Protein AF-A0A2H0WIV4-F1 (afdb_monomer_lite)

Sequence (309 aa):
KWVAEDLRAFGVSANVIKEVQWMVKNHLELSLASFRKNPQDPKTWEHLQSLGLTEARLLRLAVFTAVDIRATNPEAWNDWKAKLLANLVQKVRSGGTQTFFQVKKSLKKRGLQEDLWTRIDPQLFDVIPAAVLTKDLQMVLQKKLGWKVYRDRQNKIWIRYFQHQDQAGLLSQLVEKITGLGCSIQHALIHTVPNFGVYDWFQIQSNRDISRLQLWLGAKEVGPATRTKNKAEFMSIKMISQSPEEWILSFRGVDQKGLLLAATQKLKLAGADILSARVHTWGRQVEDLFHIAPMKITPEELLTRIRGA

pLDDT: mean 89.1, std 8.59, range [40.97, 96.81]

Structure (mmCIF, N/CA/C/O backbone):
data_AF-A0A2H0WIV4-F1
#
_entry.id   AF-A0A2H0WIV4-F1
#
loop_
_atom_site.group_PDB
_atom_site.id
_atom_site.type_symbol
_atom_site.label_atom_id
_atom_site.label_alt_id
_atom_site.label_comp_id
_atom_site.label_asym_id
_atom_site.label_entity_id
_atom_site.label_seq_id
_atom_site.pdbx_PDB_ins_code
_atom_site.Cartn_x
_atom_site.Cartn_y
_atom_site.Cartn_z
_atom_site.occupancy
_atom_site.B_iso_or_equiv
_atom_site.auth_seq_id
_atom_site.auth_comp_id
_atom_site.auth_asym_id
_atom_site.auth_atom_id
_atom_site.pdbx_PDB_model_num
ATOM 1 N N . LYS A 1 1 ? 27.633 8.789 -27.434 1.00 61.66 1 LYS A N 1
ATOM 2 C CA . LYS A 1 1 ? 27.993 9.240 -28.799 1.00 61.66 1 LYS A CA 1
ATOM 3 C C . LYS A 1 1 ? 28.372 8.024 -29.641 1.00 61.66 1 LYS A C 1
ATOM 5 O O . LYS A 1 1 ? 27.587 7.709 -30.521 1.00 61.66 1 LYS A O 1
ATOM 10 N N . TRP A 1 2 ? 29.351 7.239 -29.186 1.00 80.31 2 TRP A N 1
ATOM 11 C CA . TRP A 1 2 ? 29.777 5.931 -29.719 1.00 80.31 2 TRP A CA 1
ATOM 12 C C . TRP A 1 2 ? 28.648 5.001 -30.217 1.00 80.31 2 TRP A C 1
ATOM 14 O O . TRP A 1 2 ? 28.538 4.779 -31.413 1.00 80.31 2 TRP A O 1
ATOM 24 N N . VAL A 1 3 ? 27.691 4.611 -29.359 1.00 86.31 3 VAL A N 1
ATOM 25 C CA . VAL A 1 3 ? 26.568 3.713 -29.741 1.00 86.31 3 VAL A CA 1
ATOM 26 C C . VAL A 1 3 ? 25.804 4.166 -30.996 1.00 86.31 3 VAL A C 1
ATOM 28 O O . VAL A 1 3 ? 25.360 3.348 -31.792 1.00 86.31 3 VAL A O 1
ATOM 31 N N . ALA A 1 4 ? 25.612 5.473 -31.185 1.00 89.31 4 ALA A N 1
ATOM 32 C CA . ALA A 1 4 ? 24.857 5.971 -32.333 1.00 89.31 4 ALA A CA 1
ATOM 33 C C . ALA A 1 4 ? 25.685 6.075 -33.608 1.00 89.31 4 ALA A C 1
ATOM 35 O O . ALA A 1 4 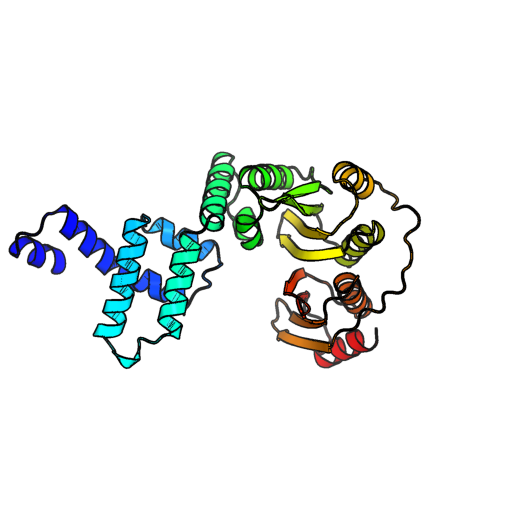? 25.105 6.124 -34.689 1.00 89.31 4 ALA A O 1
ATOM 36 N N . GLU A 1 5 ? 26.998 6.222 -33.483 1.00 91.19 5 GLU A N 1
ATOM 37 C CA . GLU A 1 5 ? 27.931 6.230 -34.609 1.00 91.19 5 GLU A CA 1
ATOM 38 C C . GLU A 1 5 ? 28.101 4.803 -35.135 1.00 91.19 5 GLU A C 1
ATOM 40 O O . GLU A 1 5 ? 27.865 4.575 -36.319 1.00 91.19 5 GLU A O 1
ATOM 45 N N . ASP A 1 6 ? 28.327 3.839 -34.239 1.00 93.19 6 ASP A N 1
ATOM 46 C CA . ASP A 1 6 ? 28.488 2.422 -34.588 1.00 93.19 6 ASP A CA 1
ATOM 47 C C . ASP A 1 6 ? 27.237 1.859 -35.273 1.00 93.19 6 ASP A C 1
ATOM 49 O O . ASP A 1 6 ? 27.301 1.301 -36.367 1.00 93.19 6 ASP A O 1
ATOM 53 N N . LEU A 1 7 ? 26.055 2.074 -34.684 1.00 94.56 7 LEU A N 1
ATOM 54 C CA . LEU A 1 7 ? 24.809 1.580 -35.276 1.00 94.56 7 LEU A CA 1
ATOM 55 C C . LEU A 1 7 ? 24.485 2.255 -36.618 1.00 94.56 7 LEU A C 1
ATOM 57 O O . LEU A 1 7 ? 23.884 1.622 -37.486 1.00 94.56 7 LEU A O 1
ATOM 61 N N . ARG A 1 8 ? 24.891 3.520 -36.816 1.00 94.62 8 ARG A N 1
ATOM 62 C CA . ARG A 1 8 ? 24.769 4.187 -38.123 1.00 94.62 8 ARG A CA 1
ATOM 63 C C . ARG A 1 8 ? 25.669 3.517 -39.158 1.00 94.62 8 ARG A C 1
ATOM 65 O O . ARG A 1 8 ? 25.206 3.274 -40.267 1.00 94.62 8 ARG A O 1
ATOM 72 N N . ALA A 1 9 ? 26.908 3.187 -38.791 1.00 94.06 9 ALA A N 1
ATOM 73 C CA . ALA A 1 9 ? 27.837 2.478 -39.668 1.00 94.06 9 ALA A CA 1
ATOM 74 C C . ALA A 1 9 ? 27.324 1.076 -40.051 1.00 94.06 9 ALA A C 1
ATOM 76 O O . ALA A 1 9 ? 27.511 0.645 -41.183 1.00 94.06 9 ALA A O 1
ATOM 77 N N . PHE A 1 10 ? 26.594 0.402 -39.155 1.00 95.25 10 PHE A N 1
ATOM 78 C CA . PHE A 1 10 ? 25.940 -0.885 -39.432 1.00 95.25 10 PHE A CA 1
ATOM 79 C C . PHE A 1 10 ? 24.635 -0.782 -40.245 1.00 95.25 10 PHE A C 1
ATOM 81 O O . PHE A 1 10 ? 23.947 -1.785 -40.423 1.00 95.25 10 PHE A O 1
ATOM 88 N N . GLY A 1 11 ? 24.257 0.408 -40.725 1.00 95.38 11 GLY A N 1
ATOM 89 C CA . GLY A 1 11 ? 23.050 0.600 -41.539 1.00 95.38 11 GLY A CA 1
ATOM 90 C C . GLY A 1 11 ? 21.737 0.504 -40.754 1.00 95.38 11 GLY A C 1
ATOM 91 O O . GLY A 1 11 ? 20.672 0.306 -41.339 1.00 95.38 11 GLY A O 1
ATOM 92 N N . VAL A 1 12 ? 21.777 0.642 -39.425 1.00 96.44 12 VAL A N 1
ATOM 93 C CA . VAL A 1 12 ? 20.583 0.556 -38.575 1.00 96.44 12 VAL A CA 1
ATOM 94 C C . VAL A 1 12 ? 19.728 1.817 -38.718 1.00 96.44 12 VAL A C 1
ATOM 96 O O . VAL A 1 12 ? 20.226 2.943 -38.739 1.00 96.44 12 VAL A O 1
ATOM 99 N N . SER A 1 13 ? 18.404 1.643 -38.771 1.00 96.81 13 SER A N 1
ATOM 100 C CA . SER A 1 13 ? 17.473 2.770 -38.906 1.00 96.81 13 SER A CA 1
ATOM 101 C C . SER A 1 13 ? 17.569 3.764 -37.739 1.00 96.81 13 SER A C 1
ATOM 103 O O . SER A 1 13 ? 17.700 3.383 -36.573 1.00 96.81 13 SER A O 1
ATOM 105 N N . ALA A 1 14 ? 17.399 5.057 -38.031 1.00 94.31 14 ALA A N 1
ATOM 106 C CA . ALA A 1 14 ? 17.486 6.125 -37.032 1.00 94.31 14 ALA A CA 1
ATOM 107 C C . ALA A 1 14 ? 16.533 5.935 -35.832 1.00 94.31 14 ALA A C 1
ATOM 109 O O . ALA A 1 14 ? 16.861 6.330 -34.712 1.00 94.31 14 ALA A O 1
ATOM 110 N N . ASN A 1 15 ? 15.367 5.315 -36.043 1.00 93.31 15 ASN A N 1
ATOM 111 C CA . ASN A 1 15 ? 14.407 5.028 -34.974 1.00 93.31 15 ASN A CA 1
ATOM 112 C C . ASN A 1 15 ? 14.938 3.980 -33.990 1.00 93.31 15 ASN A C 1
ATOM 114 O O . ASN A 1 15 ? 14.832 4.174 -32.780 1.00 93.31 15 ASN A O 1
ATOM 118 N N . VAL A 1 16 ? 15.554 2.906 -34.496 1.00 93.69 16 VAL A N 1
ATOM 119 C CA . VAL A 1 16 ? 16.175 1.873 -33.653 1.00 93.69 16 VAL A CA 1
ATOM 120 C C . VAL A 1 16 ? 17.364 2.455 -32.895 1.00 93.69 16 VAL A C 1
ATOM 122 O O . VAL A 1 16 ? 17.493 2.216 -31.699 1.00 93.69 16 VAL A O 1
ATOM 125 N N . ILE A 1 17 ? 18.177 3.294 -33.541 1.00 95.19 17 ILE A N 1
ATOM 126 C CA . ILE A 1 17 ? 19.312 3.958 -32.884 1.00 95.19 17 ILE A CA 1
ATOM 127 C C . ILE A 1 17 ? 18.846 4.813 -31.705 1.00 95.19 17 ILE A C 1
ATOM 129 O O . ILE A 1 17 ? 19.375 4.675 -30.603 1.00 95.19 17 ILE A O 1
ATOM 133 N N . LYS A 1 18 ? 17.820 5.651 -31.902 1.00 93.00 18 LYS A N 1
ATOM 134 C CA . LYS A 1 18 ? 17.240 6.468 -30.823 1.00 93.00 18 LYS A CA 1
ATOM 135 C C . LYS A 1 18 ? 16.730 5.610 -29.667 1.00 93.00 18 LYS A C 1
ATOM 137 O O . LYS A 1 18 ? 16.909 5.975 -28.507 1.00 93.00 18 LYS A O 1
ATOM 142 N N . GLU A 1 19 ? 16.104 4.479 -29.976 1.00 92.50 19 GLU A N 1
ATOM 143 C CA . GLU A 1 19 ? 15.585 3.563 -28.966 1.00 92.50 19 GLU A CA 1
ATOM 144 C C . GLU A 1 19 ? 16.710 2.885 -28.173 1.00 92.50 19 GLU A C 1
ATOM 146 O O . GLU A 1 19 ? 16.666 2.878 -26.945 1.00 92.50 19 GLU A O 1
ATOM 151 N N . VAL A 1 20 ? 17.752 2.385 -28.843 1.00 93.62 20 VAL A N 1
ATOM 152 C CA . VAL A 1 20 ? 18.919 1.782 -28.180 1.00 93.62 20 VAL A CA 1
ATOM 153 C C . VAL A 1 20 ? 19.651 2.812 -27.326 1.00 93.62 20 VAL A C 1
ATOM 155 O O . VAL A 1 20 ? 19.962 2.530 -26.172 1.00 93.62 20 VAL A O 1
ATOM 158 N N . GLN A 1 21 ? 19.860 4.031 -27.829 1.00 93.62 21 GLN A N 1
ATOM 159 C CA . GLN A 1 21 ? 20.445 5.115 -27.036 1.00 93.62 21 GLN A CA 1
ATOM 1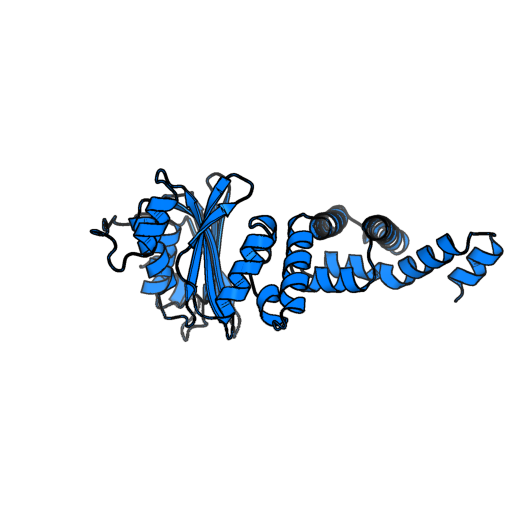60 C C . GLN A 1 21 ? 19.632 5.405 -25.773 1.00 93.62 21 GLN A C 1
ATOM 162 O O . GLN A 1 21 ? 20.208 5.615 -24.706 1.00 93.62 21 GLN A O 1
ATOM 167 N N . TRP A 1 22 ? 18.302 5.419 -25.885 1.00 93.62 22 TRP A N 1
ATOM 168 C CA . TRP A 1 22 ? 17.428 5.607 -24.735 1.00 93.62 22 TRP A CA 1
ATOM 169 C C . TRP A 1 22 ? 17.538 4.431 -23.752 1.00 93.62 22 TRP A C 1
ATOM 171 O O . TRP A 1 22 ? 17.668 4.672 -22.556 1.00 93.62 22 TRP A O 1
ATOM 181 N N . MET A 1 23 ? 17.568 3.177 -24.215 1.00 94.06 23 MET A N 1
ATOM 182 C CA . MET A 1 23 ? 17.733 2.016 -23.327 1.00 94.06 23 MET A CA 1
ATOM 183 C C . MET A 1 23 ? 19.082 2.041 -22.605 1.00 94.06 23 MET A C 1
ATOM 185 O O . MET A 1 23 ? 19.114 1.942 -21.383 1.00 94.06 23 MET A O 1
ATOM 189 N N . VAL A 1 24 ? 20.181 2.280 -23.327 1.00 92.50 24 VAL A N 1
ATOM 190 C CA . VAL A 1 24 ? 21.526 2.401 -22.740 1.00 92.50 24 VAL A CA 1
ATOM 191 C C . VAL A 1 24 ? 21.593 3.563 -21.751 1.00 92.50 24 VAL A C 1
ATOM 193 O O . VAL A 1 24 ? 22.240 3.450 -20.720 1.00 92.50 24 VAL A O 1
ATOM 196 N N . LYS A 1 25 ? 20.888 4.672 -21.989 1.00 92.94 25 LYS A N 1
ATOM 197 C CA . LYS A 1 25 ? 20.834 5.772 -21.017 1.00 92.94 25 LYS A CA 1
ATOM 198 C C . LYS A 1 25 ? 20.117 5.385 -19.713 1.00 92.94 25 LYS A C 1
ATOM 200 O O . LYS A 1 25 ? 20.484 5.900 -18.666 1.00 92.94 25 LYS A O 1
ATOM 205 N N . ASN A 1 26 ? 19.110 4.511 -19.774 1.00 94.44 26 ASN A N 1
ATOM 206 C CA . ASN A 1 26 ? 18.192 4.240 -18.659 1.00 94.44 26 ASN A CA 1
ATOM 207 C C . ASN A 1 26 ? 18.293 2.809 -18.083 1.00 94.44 26 ASN A C 1
ATOM 209 O O . ASN A 1 26 ? 17.478 2.433 -17.246 1.00 94.44 26 ASN A O 1
ATOM 213 N N . HIS A 1 27 ? 19.244 1.978 -18.519 1.00 90.88 27 HIS A N 1
ATOM 214 C CA . HIS A 1 27 ? 19.300 0.545 -18.173 1.00 90.88 27 HIS A CA 1
ATOM 215 C C . HIS A 1 27 ? 19.432 0.244 -16.669 1.00 90.88 27 HIS A C 1
ATOM 217 O O . HIS A 1 27 ? 18.979 -0.810 -16.218 1.00 90.88 27 HIS A O 1
ATOM 223 N N . LEU A 1 28 ? 19.985 1.179 -15.887 1.00 94.38 28 LEU A N 1
ATOM 224 C CA . LEU A 1 28 ? 20.091 1.069 -14.427 1.00 94.38 28 LEU A CA 1
ATOM 225 C C . LEU A 1 28 ? 18.799 1.445 -13.692 1.00 94.38 28 LEU A C 1
ATOM 227 O O . LEU A 1 28 ? 18.626 1.101 -12.526 1.00 94.38 28 LEU A O 1
ATOM 231 N N . GLU A 1 29 ? 17.868 2.131 -14.351 1.00 95.75 29 GLU A N 1
ATOM 232 C CA . GLU A 1 29 ? 16.673 2.663 -13.693 1.00 95.75 29 GLU A CA 1
ATOM 233 C C . GLU A 1 29 ? 15.765 1.541 -13.184 1.00 95.75 29 GLU A C 1
ATOM 235 O O . GLU A 1 29 ? 15.268 1.597 -12.059 1.00 95.75 29 GLU A O 1
ATOM 240 N N . LEU A 1 30 ? 15.604 0.467 -13.966 1.00 93.88 30 LEU A N 1
ATOM 241 C CA . LEU A 1 30 ? 14.807 -0.682 -13.535 1.00 93.88 30 LEU A CA 1
ATOM 242 C C . LEU A 1 30 ? 15.507 -1.524 -12.471 1.00 93.88 30 LEU A C 1
ATOM 244 O O . LEU A 1 30 ? 14.822 -2.037 -11.588 1.00 93.88 30 LEU A O 1
ATOM 248 N N . SER A 1 31 ? 16.834 -1.666 -12.501 1.00 92.81 31 SER A N 1
ATOM 249 C CA . SER A 1 31 ? 17.551 -2.412 -11.459 1.00 92.81 31 SER A CA 1
ATOM 250 C C . SER A 1 31 ? 17.534 -1.652 -10.130 1.00 92.81 31 SER A C 1
ATOM 252 O O . SER A 1 31 ? 17.246 -2.243 -9.088 1.00 92.81 31 SER A O 1
ATOM 254 N N . LEU A 1 32 ? 17.720 -0.329 -10.156 1.00 94.56 32 LEU A N 1
ATOM 255 C CA . LEU A 1 32 ? 17.558 0.534 -8.985 1.00 94.56 32 LEU A CA 1
ATOM 256 C C . LEU A 1 32 ? 16.128 0.468 -8.441 1.00 94.56 32 LEU A C 1
ATOM 258 O O . LEU A 1 32 ? 15.939 0.210 -7.250 1.00 94.56 32 LEU A O 1
ATOM 262 N N . ALA A 1 33 ? 15.124 0.636 -9.303 1.00 94.69 33 ALA A N 1
ATOM 263 C CA . ALA A 1 33 ? 13.723 0.580 -8.902 1.00 94.69 33 ALA A CA 1
ATOM 264 C C . ALA A 1 33 ? 13.310 -0.800 -8.351 1.00 94.69 33 ALA A C 1
ATOM 266 O O . ALA A 1 33 ? 12.523 -0.867 -7.410 1.00 94.69 33 ALA A O 1
ATOM 267 N N . SER A 1 34 ? 13.854 -1.893 -8.898 1.00 92.75 34 SER A N 1
ATOM 268 C CA . SER A 1 34 ? 13.488 -3.262 -8.501 1.00 92.75 34 SER A CA 1
ATOM 269 C C . SER A 1 34 ? 14.211 -3.738 -7.244 1.00 92.75 34 SER A C 1
ATOM 271 O O . SER A 1 34 ? 13.634 -4.484 -6.457 1.00 92.75 34 SER A O 1
ATOM 273 N N . PHE A 1 35 ? 15.484 -3.370 -7.072 1.00 93.25 35 PHE A N 1
ATOM 274 C CA . PHE A 1 35 ? 16.351 -3.970 -6.047 1.00 93.25 35 PHE A CA 1
ATOM 275 C C . PHE A 1 35 ? 16.648 -3.034 -4.877 1.00 93.25 35 PHE A C 1
ATOM 277 O O . PHE A 1 35 ? 17.078 -3.496 -3.822 1.00 93.25 35 PHE A O 1
ATOM 284 N N . ARG A 1 36 ? 16.487 -1.718 -5.065 1.00 93.19 36 ARG A N 1
ATOM 285 C CA . ARG A 1 36 ? 16.873 -0.695 -4.077 1.00 93.19 36 ARG A CA 1
ATOM 286 C C . ARG A 1 36 ? 15.737 0.247 -3.688 1.00 93.19 36 ARG A C 1
ATOM 288 O O . ARG A 1 36 ? 15.915 1.043 -2.769 1.00 93.19 36 ARG A O 1
ATOM 295 N N . LYS A 1 37 ? 14.597 0.194 -4.375 1.00 92.50 37 LYS A N 1
ATOM 296 C CA . LYS A 1 37 ? 13.412 1.013 -4.088 1.00 92.50 37 LYS A CA 1
ATOM 297 C C . LYS A 1 37 ? 12.215 0.122 -3.788 1.00 92.50 37 LYS A C 1
ATOM 299 O O . LYS A 1 37 ? 12.272 -1.091 -3.960 1.00 92.50 37 LYS A O 1
ATOM 304 N N . ASN A 1 38 ? 11.132 0.741 -3.326 1.00 89.50 38 ASN A N 1
ATOM 305 C CA . ASN A 1 38 ? 9.867 0.057 -3.112 1.00 89.50 38 ASN A CA 1
ATOM 306 C C . ASN A 1 38 ? 9.044 0.066 -4.419 1.00 89.50 38 ASN A C 1
ATOM 308 O O . ASN A 1 38 ? 8.633 1.144 -4.862 1.00 89.50 38 ASN A O 1
ATOM 312 N N . PRO A 1 39 ? 8.746 -1.102 -5.021 1.00 91.00 39 PRO A N 1
ATOM 313 C CA . PRO A 1 39 ? 7.915 -1.190 -6.221 1.00 91.00 39 PRO A CA 1
ATOM 314 C C . PRO A 1 39 ? 6.465 -0.754 -6.000 1.00 91.00 39 PRO A C 1
ATOM 316 O O . PRO A 1 39 ? 5.757 -0.525 -6.973 1.00 91.00 39 PRO A O 1
ATOM 319 N N . GLN A 1 40 ? 6.006 -0.669 -4.749 1.00 88.50 40 GLN A N 1
ATOM 320 C CA . GLN A 1 40 ? 4.664 -0.207 -4.393 1.00 88.50 40 GLN A CA 1
ATOM 321 C C . GLN A 1 40 ? 4.597 1.305 -4.130 1.00 88.50 40 GLN A C 1
ATOM 323 O O . GLN A 1 40 ? 3.503 1.827 -3.947 1.00 88.50 40 GLN A O 1
ATOM 328 N N . ASP A 1 41 ? 5.735 2.004 -4.092 1.00 89.38 41 ASP A N 1
ATOM 329 C CA . ASP A 1 41 ? 5.781 3.442 -3.818 1.00 89.38 41 ASP A CA 1
ATOM 330 C C . ASP A 1 41 ? 5.399 4.247 -5.076 1.00 89.38 41 ASP A C 1
ATOM 332 O O . ASP A 1 41 ? 6.058 4.103 -6.116 1.00 89.38 41 ASP A O 1
ATOM 336 N N . PRO A 1 42 ? 4.382 5.127 -5.003 1.00 91.12 42 PRO A N 1
ATOM 337 C CA . PRO A 1 42 ? 4.011 5.997 -6.106 1.00 91.12 42 PRO A CA 1
ATOM 338 C C . PRO A 1 42 ? 5.161 6.851 -6.646 1.00 91.12 42 PRO A C 1
ATOM 340 O O . PRO A 1 42 ? 5.212 7.080 -7.854 1.00 91.12 42 PRO A O 1
ATOM 343 N N . LYS A 1 43 ? 6.128 7.252 -5.809 1.00 90.38 43 LYS A N 1
ATOM 344 C CA . LYS A 1 43 ? 7.318 7.998 -6.254 1.00 90.38 43 LYS A CA 1
ATOM 345 C C . LYS A 1 43 ? 8.165 7.190 -7.234 1.00 90.38 43 LYS A C 1
ATOM 347 O O . LYS A 1 43 ? 8.672 7.742 -8.210 1.00 90.38 43 LYS A O 1
ATOM 352 N N . THR A 1 44 ? 8.281 5.877 -7.023 1.00 93.19 44 THR A N 1
ATOM 353 C CA . THR A 1 44 ? 8.960 4.972 -7.962 1.00 93.19 44 THR A CA 1
ATOM 354 C C . THR A 1 44 ? 8.246 4.978 -9.314 1.00 93.19 44 THR A C 1
ATOM 356 O O . THR A 1 44 ? 8.891 5.057 -10.357 1.00 93.19 44 THR A O 1
ATOM 359 N N . TRP A 1 45 ? 6.910 4.938 -9.323 1.00 92.81 45 TRP A N 1
ATOM 360 C CA . TRP A 1 45 ? 6.136 4.944 -10.569 1.00 92.81 45 TRP A CA 1
ATOM 361 C C . TRP A 1 45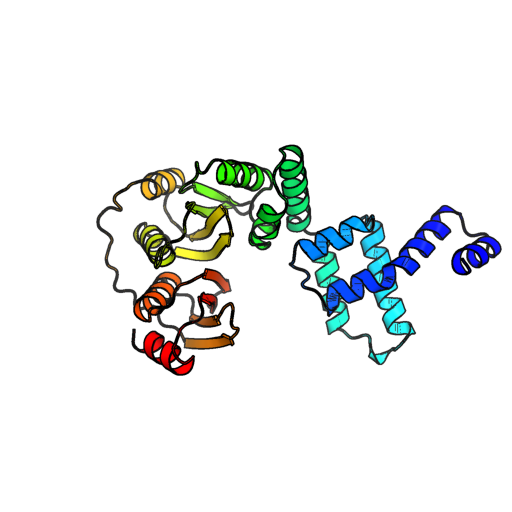 ? 6.266 6.272 -11.307 1.00 92.81 45 TRP A C 1
ATOM 363 O O . TRP A 1 45 ? 6.441 6.282 -12.523 1.00 92.81 45 TRP A O 1
ATOM 373 N N . GLU A 1 46 ? 6.189 7.387 -10.582 1.00 92.31 46 GLU A N 1
ATOM 374 C CA . GLU A 1 46 ? 6.349 8.732 -11.136 1.00 92.31 46 GLU A CA 1
ATOM 375 C C . GLU A 1 46 ? 7.720 8.924 -11.771 1.00 92.31 46 GLU A C 1
ATOM 377 O O . GLU A 1 46 ? 7.801 9.411 -12.900 1.00 92.31 46 GLU A O 1
ATOM 382 N N . HIS A 1 47 ? 8.775 8.495 -11.072 1.00 93.31 47 HIS A N 1
ATOM 383 C CA . HIS A 1 47 ? 10.138 8.516 -11.586 1.00 93.31 47 HIS A CA 1
ATOM 384 C C . HIS A 1 47 ? 10.233 7.751 -12.905 1.00 93.31 47 HIS A C 1
ATOM 386 O O . HIS A 1 47 ? 10.622 8.323 -13.920 1.00 93.31 47 HIS A O 1
ATOM 392 N N . LEU A 1 48 ? 9.763 6.502 -12.937 1.00 93.56 48 LEU A N 1
ATOM 393 C CA . LEU A 1 48 ? 9.769 5.689 -14.153 1.00 93.56 48 LEU A CA 1
ATOM 394 C C . LEU A 1 48 ? 8.937 6.329 -15.281 1.00 93.56 48 LEU A C 1
ATOM 396 O O . LEU A 1 48 ? 9.394 6.409 -16.421 1.00 93.56 48 LEU A O 1
ATOM 400 N N . GLN A 1 49 ? 7.749 6.864 -14.992 1.00 91.94 49 GLN A N 1
ATOM 401 C CA . GLN A 1 49 ? 6.941 7.554 -16.004 1.00 91.94 49 GLN A CA 1
ATOM 402 C C . GLN A 1 49 ? 7.658 8.792 -16.572 1.00 91.94 49 GLN A C 1
ATOM 404 O O . GLN A 1 49 ? 7.547 9.060 -17.772 1.00 91.94 49 GLN A O 1
ATOM 409 N N . SER A 1 50 ? 8.423 9.516 -15.749 1.00 92.88 50 SER A N 1
ATOM 410 C CA . SER A 1 50 ? 9.175 10.706 -16.173 1.00 92.88 50 SER A CA 1
ATOM 411 C C . SER A 1 50 ? 10.255 10.409 -17.223 1.00 92.88 50 SER A C 1
ATOM 413 O O . SER A 1 50 ? 10.596 11.284 -18.016 1.00 92.88 50 SER A O 1
ATOM 415 N N . LEU A 1 51 ? 10.717 9.155 -17.318 1.00 93.38 51 LEU A N 1
ATOM 416 C CA . LEU A 1 51 ? 11.687 8.705 -18.324 1.00 93.38 51 LEU A CA 1
ATOM 417 C C . LEU A 1 51 ? 11.090 8.585 -19.741 1.00 93.38 51 LEU A C 1
ATOM 419 O O . LEU A 1 51 ? 11.803 8.249 -20.691 1.00 93.38 51 LEU A O 1
ATOM 423 N N . GLY A 1 52 ? 9.783 8.827 -19.904 1.00 88.75 52 GLY A N 1
ATOM 424 C CA . GLY A 1 52 ? 9.074 8.625 -21.171 1.00 88.75 52 GLY A CA 1
ATOM 425 C C . GLY A 1 52 ? 8.854 7.143 -21.489 1.00 88.75 52 GLY A C 1
ATOM 426 O O . GLY A 1 52 ? 8.910 6.733 -22.655 1.00 88.75 52 GLY A O 1
ATOM 427 N N . LEU A 1 53 ? 8.650 6.336 -20.442 1.00 86.12 53 LEU A N 1
ATOM 428 C CA . LEU A 1 53 ? 8.383 4.904 -20.522 1.00 86.12 53 LEU A CA 1
ATOM 429 C C . LEU A 1 53 ? 6.989 4.642 -21.118 1.00 86.12 53 LEU A C 1
ATOM 431 O O . LEU A 1 53 ? 5.963 4.922 -20.502 1.00 86.12 53 LEU A O 1
ATOM 435 N N . THR A 1 54 ? 6.956 4.063 -22.318 1.00 90.00 54 THR A N 1
ATOM 436 C CA . THR A 1 54 ? 5.775 3.368 -22.852 1.00 90.00 54 THR A CA 1
ATOM 437 C C . THR A 1 54 ? 5.778 1.912 -22.390 1.00 90.00 54 THR A C 1
ATOM 439 O O . THR A 1 54 ? 6.807 1.403 -21.949 1.00 90.00 54 THR A O 1
ATOM 442 N N . GLU A 1 55 ? 4.659 1.199 -22.533 1.00 90.56 55 GLU A N 1
ATOM 443 C CA . GLU A 1 55 ? 4.604 -0.230 -22.192 1.00 90.56 55 GLU A CA 1
ATOM 444 C C . GLU A 1 55 ? 5.637 -1.052 -22.981 1.00 90.56 55 GLU A C 1
ATOM 446 O O . GLU A 1 55 ? 6.373 -1.854 -22.407 1.00 90.56 55 GLU A O 1
ATOM 451 N N . ALA A 1 56 ? 5.771 -0.786 -24.282 1.00 92.06 56 ALA A N 1
ATOM 452 C CA . ALA A 1 56 ? 6.765 -1.451 -25.118 1.00 92.06 56 ALA A CA 1
ATOM 453 C C . ALA A 1 56 ? 8.207 -1.135 -24.673 1.00 92.06 56 ALA A C 1
ATOM 455 O O . ALA A 1 56 ? 9.059 -2.024 -24.662 1.00 92.06 56 ALA A O 1
ATOM 456 N N . ARG A 1 57 ? 8.478 0.115 -24.266 1.00 94.25 57 ARG A N 1
ATOM 457 C CA . ARG A 1 57 ? 9.778 0.515 -23.706 1.00 94.25 57 ARG A CA 1
ATOM 458 C C . ARG A 1 57 ? 10.069 -0.152 -22.373 1.00 94.25 57 ARG A C 1
ATOM 460 O O . ARG A 1 57 ? 11.200 -0.566 -22.165 1.00 94.25 57 ARG A O 1
ATOM 467 N N . LEU A 1 58 ? 9.073 -0.286 -21.500 1.00 95.00 58 LEU A N 1
ATOM 468 C CA . LEU A 1 58 ? 9.225 -0.950 -20.207 1.00 95.00 58 LEU A CA 1
ATOM 469 C C . LEU A 1 58 ? 9.670 -2.403 -20.380 1.00 95.00 58 LEU A C 1
ATOM 471 O O . LEU A 1 58 ? 10.619 -2.829 -19.730 1.00 95.00 58 LEU A O 1
ATOM 475 N N . LEU A 1 59 ? 9.016 -3.144 -21.278 1.00 95.62 59 LEU A N 1
ATOM 476 C CA . LEU A 1 59 ? 9.355 -4.544 -21.536 1.00 95.62 59 LEU A CA 1
ATOM 477 C C . LEU A 1 59 ? 10.751 -4.686 -22.151 1.00 95.62 59 LEU A C 1
ATOM 479 O O . LEU A 1 59 ? 11.539 -5.506 -21.685 1.00 95.62 59 LEU A O 1
ATOM 483 N N . ARG A 1 60 ? 11.085 -3.856 -23.149 1.00 95.81 60 ARG A N 1
ATOM 484 C CA . ARG A 1 60 ? 12.429 -3.854 -23.747 1.00 95.81 60 ARG A CA 1
ATOM 485 C C . ARG A 1 60 ? 13.507 -3.509 -22.729 1.00 95.81 60 ARG A C 1
ATOM 487 O O . ARG A 1 60 ? 14.508 -4.214 -22.655 1.00 95.81 60 ARG A O 1
ATOM 494 N N . LEU A 1 61 ? 13.286 -2.466 -21.930 1.00 96.00 61 LEU A N 1
ATOM 495 C CA . LEU A 1 61 ? 14.227 -2.049 -20.899 1.00 96.00 61 LEU A CA 1
ATOM 496 C C . LEU A 1 61 ? 14.410 -3.151 -19.854 1.00 96.00 61 LEU A C 1
ATOM 498 O O . LEU A 1 61 ? 15.538 -3.414 -19.473 1.00 96.00 61 LEU A O 1
ATOM 502 N N . ALA A 1 62 ? 13.344 -3.847 -19.446 1.00 95.81 62 ALA A N 1
ATOM 503 C CA . ALA A 1 62 ? 13.440 -4.947 -18.487 1.00 95.81 62 ALA A CA 1
ATOM 504 C C . ALA A 1 62 ? 14.280 -6.117 -19.022 1.00 95.81 62 ALA A C 1
ATOM 506 O O . ALA A 1 62 ? 15.154 -6.619 -18.316 1.00 95.81 62 ALA A O 1
ATOM 507 N N . VAL A 1 63 ? 14.061 -6.521 -20.278 1.00 96.12 63 VAL A N 1
ATOM 508 C CA . VAL A 1 63 ? 14.882 -7.557 -20.927 1.00 96.12 63 VAL A CA 1
ATOM 509 C C . VAL A 1 63 ? 16.334 -7.096 -21.030 1.00 96.12 63 VAL A C 1
ATOM 511 O O . VAL A 1 63 ? 17.237 -7.846 -20.667 1.00 96.12 63 VAL A O 1
ATOM 514 N N . PHE A 1 64 ? 16.562 -5.854 -21.462 1.00 95.94 64 PHE A N 1
ATOM 515 C CA . PHE A 1 64 ? 17.904 -5.289 -21.573 1.00 95.94 64 PHE A CA 1
ATOM 516 C C . PHE A 1 64 ? 18.618 -5.245 -20.216 1.00 95.94 64 PHE A C 1
ATOM 518 O O . PHE A 1 64 ? 19.754 -5.690 -20.126 1.00 95.94 64 PHE A O 1
ATOM 525 N N . THR A 1 65 ? 17.944 -4.812 -19.148 1.00 94.62 65 THR A N 1
ATOM 526 C CA . THR A 1 65 ? 18.477 -4.820 -17.777 1.00 94.62 65 THR A CA 1
ATOM 527 C C . THR A 1 65 ? 18.868 -6.232 -17.328 1.00 94.62 65 THR A C 1
ATOM 529 O O . THR A 1 65 ? 19.923 -6.407 -16.727 1.00 94.62 65 THR A O 1
ATOM 532 N N . ALA A 1 66 ? 18.058 -7.254 -17.619 1.00 94.56 66 ALA A N 1
ATOM 533 C CA . ALA A 1 66 ? 18.393 -8.634 -17.263 1.00 94.56 66 ALA A CA 1
ATOM 534 C C . ALA A 1 66 ? 19.627 -9.148 -18.027 1.00 94.56 66 ALA A C 1
ATOM 536 O O . ALA A 1 66 ? 20.506 -9.777 -17.435 1.00 94.56 66 ALA A O 1
ATOM 537 N N . VAL A 1 67 ? 19.703 -8.858 -19.331 1.00 95.38 67 VAL A N 1
ATOM 538 C CA . VAL A 1 67 ? 20.850 -9.220 -20.178 1.00 95.38 67 VAL A CA 1
ATOM 539 C C . VAL A 1 67 ? 22.118 -8.506 -19.714 1.00 95.38 67 VAL A C 1
ATOM 541 O O . VAL A 1 67 ? 23.146 -9.156 -19.575 1.00 95.38 67 VAL A O 1
ATOM 544 N N . ASP A 1 68 ? 22.038 -7.210 -19.420 1.00 94.88 68 ASP A N 1
ATOM 545 C CA . ASP A 1 68 ? 23.153 -6.387 -18.944 1.00 94.88 68 ASP A CA 1
ATOM 546 C C . ASP A 1 68 ? 23.740 -6.912 -17.623 1.00 94.88 68 ASP A C 1
ATOM 548 O O . ASP A 1 68 ? 24.946 -7.146 -17.515 1.00 94.88 68 ASP A O 1
ATOM 552 N N . ILE A 1 69 ? 22.886 -7.219 -16.641 1.00 92.94 69 ILE A N 1
ATOM 553 C CA . ILE A 1 69 ? 23.336 -7.789 -15.362 1.00 92.94 69 ILE A CA 1
ATOM 554 C C . ILE A 1 69 ? 24.008 -9.148 -15.584 1.00 92.94 69 ILE A C 1
ATOM 556 O O . ILE A 1 69 ? 25.074 -9.407 -15.030 1.00 92.94 69 ILE A O 1
ATOM 560 N N . ARG A 1 70 ? 23.406 -10.018 -16.404 1.00 93.56 70 ARG A N 1
ATOM 561 C CA . ARG A 1 70 ? 23.956 -11.353 -16.677 1.00 93.56 70 ARG A CA 1
ATOM 562 C C . ARG A 1 70 ? 25.274 -11.292 -17.454 1.00 93.56 70 ARG A C 1
ATOM 564 O O . ARG A 1 70 ? 26.139 -12.132 -17.225 1.00 93.56 70 ARG A O 1
ATOM 571 N N . ALA A 1 71 ? 25.420 -10.334 -18.367 1.00 93.31 71 ALA A N 1
ATOM 572 C CA . ALA A 1 71 ? 26.625 -10.159 -19.172 1.00 93.31 71 ALA A CA 1
ATOM 573 C C . ALA A 1 71 ? 27.792 -9.580 -18.359 1.00 93.31 71 ALA A C 1
ATOM 575 O O . ALA A 1 71 ? 28.937 -9.957 -18.588 1.00 93.31 71 ALA A O 1
ATOM 576 N N . THR A 1 72 ? 27.510 -8.687 -17.406 1.00 92.31 72 THR A N 1
ATOM 577 C CA . THR A 1 72 ? 28.541 -8.053 -16.566 1.00 92.31 72 THR A CA 1
ATOM 578 C C . THR A 1 72 ? 29.014 -8.952 -15.428 1.00 92.31 72 THR A C 1
ATOM 580 O O . THR A 1 72 ? 30.198 -8.950 -15.098 1.00 92.31 72 THR A O 1
ATOM 583 N N . ASN A 1 73 ? 28.115 -9.737 -14.830 1.00 89.12 73 ASN A N 1
ATOM 584 C CA . ASN A 1 73 ? 28.462 -10.759 -13.850 1.00 89.12 73 ASN A CA 1
ATOM 585 C C . ASN A 1 73 ? 27.401 -11.880 -13.863 1.00 89.12 73 ASN A C 1
ATOM 587 O O . ASN A 1 73 ? 26.304 -11.684 -13.327 1.00 89.12 73 ASN A O 1
ATOM 591 N N . PRO A 1 74 ? 27.714 -13.069 -14.410 1.00 83.19 74 PRO A N 1
ATOM 592 C CA . PRO A 1 74 ? 26.775 -14.189 -14.471 1.00 83.19 74 PRO A CA 1
ATOM 593 C C . PRO A 1 74 ? 26.205 -14.609 -13.110 1.00 83.19 74 PRO A C 1
ATOM 595 O O . PRO A 1 74 ? 25.043 -15.000 -13.041 1.00 83.19 74 PRO A O 1
ATOM 598 N N . GLU A 1 75 ? 26.977 -14.479 -12.027 1.00 89.12 75 GLU A N 1
ATOM 599 C CA . GLU A 1 75 ? 26.541 -14.815 -10.664 1.00 89.12 75 GLU A CA 1
ATOM 600 C C . GLU A 1 75 ? 25.646 -13.731 -10.046 1.00 89.12 75 GLU A C 1
ATOM 602 O O . GLU A 1 75 ? 24.895 -13.979 -9.099 1.00 89.12 75 GLU A O 1
ATOM 607 N N . ALA A 1 76 ? 25.685 -12.506 -10.581 1.00 88.75 76 ALA A N 1
ATOM 608 C CA . ALA A 1 76 ? 24.855 -11.418 -10.087 1.00 88.75 76 ALA A CA 1
ATOM 609 C C . ALA A 1 76 ? 23.379 -11.588 -10.465 1.00 88.75 76 ALA A C 1
ATOM 611 O O . ALA A 1 76 ? 22.534 -10.975 -9.808 1.00 88.75 76 ALA A O 1
ATOM 612 N N . TRP A 1 77 ? 23.043 -12.381 -11.486 1.00 93.88 77 TRP A N 1
ATOM 613 C CA . TRP A 1 77 ? 21.663 -12.641 -11.898 1.00 93.88 77 TRP A CA 1
ATOM 614 C C . TRP A 1 77 ? 21.141 -13.960 -11.311 1.00 93.88 77 TRP A C 1
ATOM 616 O O . TRP A 1 77 ? 21.728 -15.013 -11.524 1.00 93.88 77 TRP A O 1
ATOM 626 N N . ASN A 1 78 ? 20.014 -13.917 -10.592 1.00 92.88 78 ASN A N 1
ATOM 627 C CA . ASN A 1 78 ? 19.390 -15.094 -9.974 1.00 92.88 78 ASN A CA 1
ATOM 628 C C . ASN A 1 78 ? 17.854 -15.007 -9.988 1.00 92.88 78 ASN A C 1
ATOM 630 O O . ASN A 1 78 ? 17.286 -13.944 -10.264 1.00 92.88 78 ASN A O 1
ATOM 634 N N . ASP A 1 79 ? 17.182 -16.111 -9.649 1.00 94.12 79 ASP A N 1
ATOM 635 C CA . ASP A 1 79 ? 15.714 -16.227 -9.670 1.00 94.12 79 ASP A CA 1
ATOM 636 C C . ASP A 1 79 ? 15.013 -15.178 -8.806 1.00 94.12 79 ASP A C 1
ATOM 638 O O . ASP A 1 79 ? 13.951 -14.659 -9.162 1.00 94.12 79 ASP A O 1
ATOM 642 N N . TRP A 1 80 ? 15.618 -14.812 -7.676 1.00 94.31 80 TRP A N 1
ATOM 643 C CA . TRP A 1 80 ? 15.067 -13.785 -6.803 1.00 94.31 80 TRP A CA 1
ATOM 644 C C . TRP A 1 80 ? 15.070 -12.407 -7.475 1.00 94.31 80 TRP A C 1
ATOM 646 O O . TRP A 1 80 ? 14.033 -11.742 -7.499 1.00 94.31 80 TRP A O 1
ATOM 656 N N . LYS A 1 81 ? 16.182 -11.987 -8.091 1.00 94.56 81 LYS A N 1
ATOM 657 C CA . LYS A 1 81 ? 16.242 -10.725 -8.850 1.00 94.56 81 LYS A CA 1
ATOM 658 C C . LYS A 1 81 ? 15.343 -10.748 -10.081 1.00 94.56 81 LYS A C 1
ATOM 660 O O . LYS A 1 81 ? 14.679 -9.747 -10.352 1.00 94.56 81 LYS A O 1
ATOM 665 N N . ALA A 1 82 ? 15.259 -11.883 -10.775 1.00 95.06 82 ALA A N 1
ATOM 666 C CA . ALA A 1 82 ? 14.314 -12.064 -11.872 1.00 95.06 82 ALA A CA 1
ATOM 667 C C . ALA A 1 82 ? 12.872 -11.816 -11.400 1.00 95.06 82 ALA A C 1
ATOM 669 O O . ALA A 1 82 ? 12.135 -11.050 -12.024 1.00 95.06 82 ALA A O 1
ATOM 670 N N . LYS A 1 83 ? 12.498 -12.372 -10.241 1.00 96.06 83 LYS A N 1
ATOM 671 C CA . LYS A 1 83 ? 11.187 -12.158 -9.618 1.00 96.06 83 LYS A CA 1
ATOM 672 C C . LYS A 1 83 ? 10.962 -10.703 -9.201 1.00 96.06 83 LYS A C 1
ATOM 674 O O . LYS A 1 83 ? 9.878 -10.178 -9.432 1.00 96.06 83 LYS A O 1
ATOM 679 N N . LEU A 1 84 ? 11.959 -10.030 -8.622 1.00 96.06 84 LEU A N 1
ATOM 680 C CA . LEU A 1 84 ? 11.846 -8.611 -8.252 1.00 96.06 84 LEU A CA 1
ATOM 681 C C . LEU A 1 84 ? 11.607 -7.714 -9.473 1.00 96.06 84 LEU A C 1
ATOM 683 O O . LEU A 1 84 ? 10.708 -6.873 -9.443 1.00 96.06 84 LEU A O 1
ATOM 687 N N . LEU A 1 85 ? 12.361 -7.924 -10.555 1.00 96.50 85 LEU A N 1
ATOM 688 C CA . LEU A 1 85 ? 12.188 -7.173 -11.798 1.00 96.50 85 LEU A CA 1
ATOM 689 C C . LEU A 1 85 ? 10.818 -7.445 -12.431 1.00 96.50 85 LEU A C 1
ATOM 691 O O . LEU A 1 85 ? 10.117 -6.508 -12.814 1.00 96.50 85 LEU A O 1
ATOM 695 N N . ALA A 1 86 ? 10.402 -8.713 -12.488 1.00 96.06 86 ALA A N 1
ATOM 696 C CA . ALA A 1 86 ? 9.083 -9.091 -12.988 1.00 96.06 86 ALA A CA 1
ATOM 697 C C . ALA A 1 86 ? 7.954 -8.445 -12.168 1.00 96.06 86 ALA A C 1
ATOM 699 O O . ALA A 1 86 ? 7.014 -7.895 -12.744 1.00 96.06 86 ALA A O 1
ATOM 700 N N . ASN A 1 87 ? 8.078 -8.432 -10.837 1.00 95.75 87 ASN A N 1
ATOM 701 C CA . ASN A 1 87 ? 7.117 -7.791 -9.940 1.00 95.75 87 ASN A CA 1
ATOM 702 C C . ASN A 1 87 ? 7.034 -6.277 -10.172 1.00 95.75 87 ASN A C 1
ATOM 704 O O . ASN A 1 87 ? 5.928 -5.736 -10.209 1.00 95.75 87 ASN A O 1
ATOM 708 N N . LEU A 1 88 ? 8.168 -5.585 -10.357 1.00 96.06 88 LEU A N 1
ATOM 709 C CA . LEU A 1 88 ? 8.167 -4.158 -10.692 1.00 96.06 88 LEU A CA 1
ATOM 710 C C . LEU A 1 88 ? 7.445 -3.915 -12.020 1.00 96.06 88 LEU A C 1
ATOM 712 O O . LEU A 1 88 ? 6.554 -3.070 -12.087 1.00 96.06 88 LEU A O 1
ATOM 716 N N . VAL A 1 89 ? 7.794 -4.668 -13.067 1.00 95.94 89 VAL A N 1
ATOM 717 C CA . VAL A 1 89 ? 7.172 -4.538 -14.394 1.00 95.94 89 VAL A CA 1
ATOM 718 C C . VAL A 1 89 ? 5.665 -4.779 -14.312 1.00 95.94 89 VAL A C 1
ATOM 720 O O . VAL A 1 89 ? 4.888 -3.996 -14.860 1.00 95.94 89 VAL A O 1
ATOM 723 N N . GLN A 1 90 ? 5.236 -5.824 -13.602 1.00 95.56 90 GLN A N 1
ATOM 724 C CA . GLN A 1 90 ? 3.821 -6.114 -13.391 1.00 95.56 90 GLN A CA 1
ATOM 725 C C . GLN A 1 90 ? 3.126 -4.985 -12.628 1.00 95.56 90 GLN A C 1
ATOM 727 O O . GLN A 1 90 ? 2.026 -4.587 -13.010 1.00 95.56 90 GLN A O 1
ATOM 732 N N . LYS A 1 91 ? 3.757 -4.448 -11.576 1.00 94.94 91 LYS A N 1
ATOM 733 C CA . LYS A 1 91 ? 3.168 -3.367 -10.787 1.00 94.94 91 LYS A CA 1
ATOM 734 C C . LYS A 1 91 ? 3.031 -2.086 -11.602 1.00 94.94 91 LYS A C 1
ATOM 736 O O . LYS A 1 91 ? 1.943 -1.534 -11.637 1.00 94.94 91 LYS A O 1
ATOM 741 N N . VAL A 1 92 ? 4.064 -1.666 -12.334 1.00 94.94 92 VAL A N 1
ATOM 742 C CA . VAL A 1 92 ? 4.012 -0.472 -13.202 1.00 94.94 92 VAL A CA 1
ATOM 743 C C . VAL A 1 92 ? 2.927 -0.600 -14.282 1.00 94.94 92 VAL A C 1
ATOM 745 O O . VAL A 1 92 ? 2.298 0.391 -14.655 1.00 94.94 92 VAL A O 1
ATOM 748 N N . ARG A 1 93 ? 2.671 -1.823 -14.762 1.00 94.56 93 ARG A N 1
ATOM 749 C CA . ARG A 1 93 ? 1.599 -2.134 -15.723 1.00 94.56 93 ARG A CA 1
ATOM 750 C C . ARG A 1 93 ? 0.230 -2.353 -15.073 1.00 94.56 93 ARG A C 1
ATOM 752 O O . ARG A 1 93 ? -0.736 -2.588 -15.798 1.00 94.56 93 ARG A O 1
ATOM 759 N N . SER A 1 94 ? 0.109 -2.297 -13.748 1.00 94.12 94 SER A N 1
ATOM 760 C CA . SER A 1 94 ? -1.136 -2.641 -13.065 1.00 94.12 94 SER A CA 1
ATOM 761 C C . SER A 1 94 ? -2.200 -1.552 -13.194 1.00 94.12 94 SER A C 1
ATOM 763 O O . SER A 1 94 ? -1.901 -0.352 -13.213 1.00 94.12 94 SER A O 1
ATOM 765 N N . GLY A 1 95 ? -3.463 -1.998 -13.147 1.00 92.56 95 GLY A N 1
ATOM 766 C CA . GLY A 1 95 ? -4.655 -1.150 -13.037 1.00 92.56 95 GLY A CA 1
ATOM 767 C C . GLY A 1 95 ? -4.549 -0.079 -11.952 1.00 92.56 95 GLY A C 1
ATOM 768 O O . GLY A 1 95 ? -5.067 1.029 -12.121 1.00 92.56 95 GLY A O 1
ATOM 769 N N . GLY A 1 96 ? -3.874 -0.398 -10.845 1.00 92.94 96 GLY A N 1
ATOM 770 C CA . GLY A 1 96 ? -3.655 0.532 -9.747 1.00 92.94 96 GLY A CA 1
ATOM 771 C C . GLY A 1 96 ? -2.679 1.642 -10.095 1.00 92.94 96 GLY A C 1
ATOM 772 O O . GLY A 1 96 ? -2.999 2.808 -9.883 1.00 92.94 96 GLY A O 1
ATOM 773 N N . THR A 1 97 ? -1.551 1.335 -10.736 1.00 94.38 97 THR A N 1
ATOM 774 C CA . THR A 1 97 ? -0.619 2.376 -11.190 1.00 94.38 97 THR A CA 1
ATOM 775 C C . THR A 1 97 ? -1.263 3.293 -12.236 1.00 94.38 97 THR A C 1
ATOM 777 O O . THR A 1 97 ? -1.088 4.511 -12.178 1.00 94.38 97 THR A O 1
ATOM 780 N N . GLN A 1 98 ? -2.103 2.772 -13.140 1.00 93.62 98 GLN A N 1
ATOM 781 C CA . GLN A 1 98 ? -2.871 3.646 -14.041 1.00 93.62 98 GLN A CA 1
ATOM 782 C C . GLN A 1 98 ? -3.915 4.488 -13.294 1.00 93.62 98 GLN A C 1
ATOM 784 O O . GLN A 1 98 ? -4.065 5.675 -13.590 1.00 93.62 98 GLN A O 1
ATOM 789 N N . THR A 1 99 ? -4.607 3.907 -12.309 1.00 94.75 99 THR A N 1
ATOM 790 C CA . THR A 1 99 ? -5.568 4.623 -11.453 1.00 94.75 99 THR A CA 1
ATOM 791 C C . THR A 1 99 ? -4.883 5.772 -10.707 1.00 94.75 99 THR A C 1
ATOM 793 O O . THR A 1 99 ? -5.392 6.892 -10.724 1.00 94.75 99 THR A O 1
ATOM 796 N N . PHE A 1 100 ? -3.690 5.543 -10.153 1.00 94.44 100 PHE A N 1
ATOM 797 C CA . PHE A 1 100 ? -2.859 6.575 -9.536 1.00 94.44 100 PHE A CA 1
ATOM 798 C C . PHE A 1 100 ? -2.596 7.748 -10.489 1.00 94.44 100 PHE A C 1
ATOM 800 O O . PHE A 1 100 ? -2.900 8.896 -10.160 1.00 94.44 100 PHE A O 1
ATOM 807 N N . PHE A 1 101 ? -2.106 7.481 -11.706 1.00 93.50 101 PHE A N 1
ATOM 808 C CA . PHE A 1 101 ? -1.819 8.547 -12.669 1.00 93.50 101 PHE A CA 1
ATOM 809 C C . PHE A 1 101 ? -3.073 9.302 -13.126 1.00 93.50 101 PHE A C 1
ATOM 811 O O . PHE A 1 101 ? -3.014 10.516 -13.337 1.00 93.50 101 PHE A O 1
ATOM 818 N N . GLN A 1 102 ? -4.216 8.622 -13.248 1.00 93.94 102 GLN A N 1
ATOM 819 C CA . GLN A 1 102 ? -5.498 9.264 -13.553 1.00 93.94 102 GLN A CA 1
ATOM 820 C C . GLN A 1 102 ? -5.946 10.206 -12.430 1.00 93.94 102 GLN A C 1
ATOM 822 O O . GLN A 1 102 ? -6.337 11.344 -12.712 1.00 93.94 102 GLN A O 1
ATOM 827 N N . VAL A 1 103 ? -5.852 9.763 -11.171 1.00 93.25 103 VAL A N 1
ATOM 828 C CA . VAL A 1 103 ? -6.161 10.580 -9.988 1.00 93.25 103 VAL A CA 1
ATOM 829 C C . VAL A 1 103 ? -5.218 11.780 -9.930 1.00 93.25 103 VAL A C 1
ATOM 831 O O . VAL A 1 103 ? -5.689 12.917 -9.948 1.00 93.25 103 VAL A O 1
ATOM 834 N N . LYS A 1 104 ? -3.899 11.556 -9.986 1.00 92.50 104 LYS A N 1
ATOM 835 C CA . LYS A 1 104 ? -2.876 12.615 -10.001 1.00 92.50 104 LYS A CA 1
ATOM 836 C C . LYS A 1 104 ? -3.153 13.658 -11.082 1.00 92.50 104 LYS A C 1
ATOM 838 O O . LYS A 1 104 ? -3.215 14.850 -10.793 1.00 92.50 104 LYS A O 1
ATOM 843 N N . LYS A 1 105 ? -3.364 13.229 -12.332 1.00 92.19 105 LYS A N 1
ATOM 844 C CA . LYS A 1 105 ? -3.660 14.132 -13.458 1.00 92.19 105 LYS A CA 1
ATOM 845 C C . LYS A 1 105 ? -4.928 14.950 -13.207 1.00 92.19 105 LYS A C 1
ATOM 847 O O . LYS A 1 105 ? -4.953 16.144 -13.502 1.00 92.19 105 LYS A O 1
ATOM 852 N N . SER A 1 106 ? -5.971 14.321 -12.672 1.00 91.31 106 SER A N 1
ATOM 853 C CA . SER A 1 106 ? -7.260 14.969 -12.410 1.00 91.31 106 SER A CA 1
ATOM 854 C C . SER A 1 106 ? -7.190 15.979 -11.265 1.00 91.31 106 SER A C 1
ATOM 856 O O . SER A 1 106 ? -7.809 17.038 -11.354 1.00 91.31 106 SER A O 1
ATOM 858 N N . LEU A 1 107 ? -6.428 15.677 -10.212 1.00 88.88 107 LEU A N 1
ATOM 859 C CA . LEU A 1 107 ? -6.228 16.571 -9.072 1.00 88.88 107 LEU A CA 1
ATOM 860 C C . LEU A 1 107 ? -5.293 17.739 -9.420 1.00 88.88 107 LEU A C 1
ATOM 862 O O . LEU A 1 107 ? -5.631 18.883 -9.123 1.00 88.88 107 LEU A O 1
ATOM 866 N N . LYS A 1 108 ? -4.197 17.494 -10.154 1.00 89.06 108 LYS A N 1
ATOM 867 C CA . LYS A 1 108 ? -3.312 18.562 -10.657 1.00 89.06 108 LYS A CA 1
ATOM 868 C C . LYS A 1 108 ? -4.054 19.591 -11.506 1.00 89.06 108 LYS A C 1
ATOM 870 O O . LYS A 1 108 ? -3.890 20.787 -11.300 1.00 89.06 108 LYS A O 1
ATOM 875 N N . LYS A 1 109 ? -4.924 19.141 -12.419 1.00 87.69 109 LYS A N 1
ATOM 876 C CA . LYS A 1 109 ? -5.767 20.033 -13.241 1.00 87.69 109 LYS A CA 1
ATOM 877 C C . LYS A 1 109 ? -6.675 20.957 -12.421 1.00 87.69 109 LYS A C 1
ATOM 879 O O . LYS A 1 109 ? -7.176 21.935 -12.957 1.00 87.69 109 LYS A O 1
ATOM 884 N N . ARG A 1 110 ? -6.915 20.629 -11.153 1.00 83.38 110 ARG A N 1
ATOM 885 C CA . ARG A 1 110 ? -7.766 21.381 -10.227 1.00 83.38 110 ARG A CA 1
ATOM 886 C C . ARG A 1 110 ? -6.956 22.171 -9.191 1.00 83.38 110 ARG A C 1
ATOM 888 O O . ARG A 1 110 ? -7.535 22.634 -8.218 1.00 83.38 110 ARG A O 1
ATOM 895 N N . GLY A 1 111 ? -5.640 22.307 -9.385 1.00 77.75 111 GLY A N 1
ATOM 896 C CA . GLY A 1 111 ? -4.765 23.121 -8.535 1.00 77.75 111 GLY A CA 1
ATOM 897 C C . GLY A 1 111 ? -4.400 22.496 -7.185 1.00 77.75 111 GLY A C 1
ATOM 898 O O . GLY A 1 111 ? -3.952 23.211 -6.295 1.00 77.75 111 GLY A O 1
ATOM 899 N N . LEU A 1 112 ? -4.597 21.184 -7.002 1.00 73.50 112 LEU A N 1
ATOM 900 C CA . LEU A 1 112 ? -4.231 20.507 -5.754 1.00 73.50 112 LEU A CA 1
ATOM 901 C C . LEU A 1 112 ? -2.714 20.268 -5.645 1.00 73.50 112 LEU A C 1
ATOM 903 O O . LEU A 1 112 ? -2.074 19.891 -6.629 1.00 73.50 112 LEU A O 1
ATOM 907 N N . GLN A 1 113 ? -2.172 20.431 -4.431 1.00 69.62 113 GLN A N 1
ATOM 908 C CA . GLN A 1 113 ? -0.767 20.155 -4.097 1.00 69.62 113 GLN A CA 1
ATOM 909 C C . GLN A 1 113 ? -0.423 18.657 -4.169 1.00 69.62 113 GLN A C 1
ATOM 911 O O . GLN A 1 113 ? -1.266 17.803 -3.888 1.00 69.62 113 GLN A O 1
ATOM 916 N N . GLU A 1 114 ? 0.836 18.353 -4.513 1.00 66.75 114 GLU A N 1
ATOM 917 C CA . GLU A 1 114 ? 1.332 16.991 -4.785 1.00 66.75 114 GLU A CA 1
ATOM 918 C C . GLU A 1 114 ? 1.348 16.046 -3.577 1.00 66.75 114 GLU A C 1
ATOM 920 O O . GLU A 1 114 ? 1.299 14.823 -3.736 1.00 66.75 114 GLU A O 1
ATOM 925 N N . ASP A 1 115 ? 1.357 16.604 -2.372 1.00 72.06 115 ASP A N 1
ATOM 926 C CA . ASP A 1 115 ? 1.532 15.850 -1.135 1.00 72.06 115 ASP A CA 1
ATOM 927 C C . ASP A 1 115 ? 0.348 14.944 -0.782 1.00 72.06 115 ASP A C 1
ATOM 929 O O . ASP A 1 115 ? 0.527 13.958 -0.076 1.00 72.06 115 ASP A O 1
ATOM 933 N N . LEU A 1 116 ? -0.866 15.228 -1.262 1.00 77.31 116 LEU A N 1
ATOM 934 C CA . LEU A 1 116 ? -2.048 14.485 -0.815 1.00 77.31 116 LEU A CA 1
ATOM 935 C C . LEU A 1 116 ? -2.095 13.058 -1.380 1.00 77.31 116 LEU A C 1
ATOM 937 O O . LEU A 1 116 ? -2.239 12.093 -0.635 1.00 77.31 116 LEU A O 1
ATOM 941 N N . TRP A 1 117 ? -1.985 12.897 -2.701 1.00 78.25 117 TRP A N 1
ATOM 942 C CA . TRP A 1 117 ? -2.137 11.580 -3.342 1.00 78.25 117 TRP A CA 1
ATOM 943 C C . TRP A 1 117 ? -0.888 10.700 -3.233 1.00 78.25 117 TRP A C 1
ATOM 945 O O . TRP A 1 117 ? -0.971 9.503 -3.492 1.00 78.25 117 TRP A O 1
ATOM 955 N N . THR A 1 118 ? 0.261 11.276 -2.877 1.00 79.00 118 THR A N 1
ATOM 956 C CA . THR A 1 118 ? 1.506 10.533 -2.630 1.00 79.00 118 THR A CA 1
ATOM 957 C C . THR A 1 118 ? 1.578 9.965 -1.211 1.00 79.00 118 THR A C 1
ATOM 959 O O . THR A 1 118 ? 2.385 9.074 -0.965 1.00 79.00 118 THR A O 1
ATOM 962 N N . ARG A 1 119 ? 0.729 10.449 -0.293 1.00 80.56 119 ARG A N 1
ATOM 963 C CA . ARG A 1 119 ? 0.689 10.040 1.120 1.00 80.56 119 ARG A CA 1
ATOM 964 C C . ARG A 1 119 ? -0.460 9.094 1.479 1.00 80.56 119 ARG A C 1
ATOM 966 O O . ARG A 1 119 ? -0.499 8.615 2.604 1.00 80.56 119 ARG A O 1
ATOM 973 N N . ILE A 1 120 ? -1.393 8.828 0.563 1.00 85.50 120 ILE A N 1
ATOM 974 C CA . ILE A 1 120 ? -2.418 7.795 0.779 1.00 85.50 120 ILE A CA 1
ATOM 975 C C . ILE A 1 120 ? -1.872 6.406 0.448 1.00 85.50 120 ILE A C 1
ATOM 977 O O . ILE A 1 120 ? -0.967 6.275 -0.378 1.00 85.50 120 ILE A O 1
ATOM 981 N N . ASP A 1 121 ? -2.447 5.366 1.058 1.00 86.44 121 ASP A N 1
ATOM 982 C CA . ASP A 1 121 ? -1.986 3.997 0.830 1.00 86.44 121 ASP A CA 1
ATOM 983 C C . ASP A 1 121 ? -2.083 3.611 -0.660 1.00 86.44 121 ASP A C 1
ATOM 985 O O . ASP A 1 121 ? -3.181 3.652 -1.234 1.00 86.44 121 ASP A O 1
ATOM 989 N N . PRO A 1 122 ? -0.977 3.189 -1.299 1.00 88.56 122 PRO A N 1
ATOM 990 C CA . PRO A 1 122 ? -0.972 2.836 -2.714 1.00 88.56 122 PRO A CA 1
ATOM 991 C C . PRO A 1 122 ? -1.916 1.680 -3.072 1.00 88.56 122 PRO A C 1
ATOM 993 O O . PRO A 1 122 ? -2.363 1.589 -4.218 1.00 88.56 122 PRO A O 1
ATOM 996 N N . GLN A 1 123 ? -2.261 0.819 -2.107 1.00 88.38 123 GLN A N 1
ATOM 997 C CA . GLN A 1 123 ? -3.219 -0.268 -2.301 1.00 88.38 123 GLN A CA 1
ATOM 998 C C . GLN A 1 123 ? -4.614 0.258 -2.669 1.00 88.38 123 GLN A C 1
ATOM 1000 O O . GLN A 1 123 ? -5.339 -0.406 -3.411 1.00 88.38 123 GLN A O 1
ATOM 1005 N N . LEU A 1 124 ? -4.991 1.467 -2.226 1.00 90.25 124 LEU A N 1
ATOM 1006 C CA . LEU A 1 124 ? -6.282 2.068 -2.578 1.00 90.25 124 LEU A CA 1
ATOM 1007 C C . LEU A 1 124 ? -6.457 2.216 -4.087 1.00 90.25 124 LEU A C 1
ATOM 1009 O O . LEU A 1 124 ? -7.572 2.060 -4.582 1.00 90.25 124 LEU A O 1
ATOM 1013 N N . PHE A 1 125 ? -5.379 2.477 -4.827 1.00 92.62 125 PHE A N 1
ATOM 1014 C CA . PHE A 1 125 ? -5.458 2.609 -6.278 1.00 92.62 125 PHE A CA 1
ATOM 1015 C C . PHE A 1 125 ? -5.752 1.272 -6.969 1.00 92.62 125 PHE A C 1
ATOM 1017 O O . PHE A 1 125 ? -6.359 1.269 -8.041 1.00 92.62 125 PHE A O 1
ATOM 1024 N N . ASP A 1 126 ? -5.367 0.143 -6.365 1.00 90.19 126 ASP A N 1
ATOM 1025 C CA . ASP A 1 126 ? -5.662 -1.189 -6.901 1.00 90.19 126 ASP A CA 1
ATOM 1026 C C . ASP A 1 126 ? -7.140 -1.576 -6.694 1.00 90.19 126 ASP A C 1
ATOM 1028 O O . ASP A 1 126 ? -7.710 -2.284 -7.528 1.00 90.19 126 ASP A O 1
ATOM 1032 N N . VAL A 1 127 ? -7.777 -1.101 -5.615 1.00 89.75 127 VAL A N 1
ATOM 1033 C CA . VAL A 1 127 ? -9.141 -1.516 -5.232 1.00 89.75 127 VAL A CA 1
ATOM 1034 C C . VAL A 1 127 ? -10.228 -0.490 -5.573 1.00 89.75 127 VAL A C 1
ATOM 1036 O O . VAL A 1 127 ? -11.294 -0.863 -6.074 1.00 89.75 127 VAL A O 1
ATOM 1039 N N . ILE A 1 128 ? -9.986 0.806 -5.359 1.00 91.44 128 ILE A N 1
ATOM 1040 C CA . ILE A 1 128 ? -11.005 1.851 -5.507 1.00 91.44 128 ILE A CA 1
ATOM 1041 C C . ILE A 1 128 ? -10.938 2.480 -6.911 1.00 91.44 128 ILE A C 1
ATOM 1043 O O . ILE A 1 128 ? -9.860 2.816 -7.406 1.00 91.44 128 ILE A O 1
ATOM 1047 N N . PRO A 1 129 ? -12.080 2.686 -7.598 1.00 91.44 129 PRO A N 1
ATOM 1048 C CA . PRO A 1 129 ? -12.101 3.367 -8.892 1.00 91.44 129 PRO A CA 1
ATOM 1049 C C . PRO A 1 129 ? -11.528 4.793 -8.847 1.00 91.44 129 PRO A C 1
ATOM 1051 O O . PRO A 1 129 ? -11.823 5.568 -7.936 1.00 91.44 129 PRO A O 1
ATOM 1054 N N . ALA A 1 130 ? -10.803 5.183 -9.903 1.00 93.06 130 ALA A N 1
ATOM 1055 C CA . ALA A 1 130 ? -10.172 6.502 -10.021 1.00 93.06 130 ALA A CA 1
ATOM 1056 C C . ALA A 1 130 ? -11.160 7.666 -9.836 1.00 93.06 130 ALA A C 1
ATOM 1058 O O . ALA A 1 130 ? -10.839 8.658 -9.184 1.00 93.06 130 ALA A O 1
ATOM 1059 N N . ALA A 1 131 ? -12.377 7.538 -10.377 1.00 91.75 131 ALA A N 1
ATOM 1060 C CA . ALA A 1 131 ? -13.424 8.551 -10.252 1.00 91.75 131 ALA A CA 1
ATOM 1061 C C . ALA A 1 131 ? -13.868 8.763 -8.793 1.00 91.75 131 ALA A C 1
ATOM 1063 O O . ALA A 1 131 ? -14.083 9.902 -8.377 1.00 91.75 131 ALA A O 1
ATOM 1064 N N . VAL A 1 132 ? -13.959 7.679 -8.012 1.00 91.19 132 VAL A N 1
ATOM 1065 C CA . VAL A 1 132 ? -14.338 7.725 -6.593 1.00 91.19 132 VAL A CA 1
ATOM 1066 C C . VAL A 1 132 ? -13.230 8.390 -5.781 1.00 91.19 132 VAL A C 1
ATOM 1068 O O . VAL A 1 132 ? -13.502 9.380 -5.106 1.00 91.19 132 VAL A O 1
ATOM 1071 N N . LEU A 1 133 ? -11.978 7.933 -5.922 1.00 91.81 133 LEU A N 1
ATOM 1072 C CA . LEU A 1 133 ? -10.833 8.531 -5.220 1.00 91.81 133 LEU A CA 1
ATOM 1073 C C . LEU A 1 133 ? -10.644 10.007 -5.577 1.00 91.81 133 LEU A C 1
ATOM 1075 O O . LEU A 1 133 ? -10.443 10.838 -4.700 1.00 91.81 133 LEU A O 1
ATOM 1079 N N . THR A 1 134 ? -10.760 10.358 -6.859 1.00 91.81 134 THR A N 1
ATOM 1080 C CA . THR A 1 134 ? -10.625 11.747 -7.322 1.00 91.81 134 THR A CA 1
ATOM 1081 C C . THR A 1 134 ? -11.669 12.652 -6.672 1.00 91.81 134 THR A C 1
ATOM 1083 O O . THR A 1 134 ? -11.328 13.736 -6.198 1.00 91.81 134 THR A O 1
ATOM 1086 N N . LYS A 1 135 ? -12.937 12.219 -6.633 1.00 90.62 135 LYS A N 1
ATOM 1087 C CA . LYS A 1 135 ? -14.018 12.974 -5.987 1.00 90.62 135 LYS A CA 1
ATOM 1088 C C . LYS A 1 135 ? -13.789 13.087 -4.481 1.00 90.62 135 LYS A C 1
ATOM 1090 O O . LYS A 1 135 ? -13.947 14.169 -3.924 1.00 90.62 135 LYS A O 1
ATOM 1095 N N . ASP A 1 136 ? -13.384 12.000 -3.835 1.00 90.69 136 ASP A N 1
ATOM 1096 C CA . ASP A 1 136 ? -13.142 11.990 -2.396 1.00 90.69 136 ASP A CA 1
ATOM 1097 C C . ASP A 1 136 ? -11.994 12.901 -1.987 1.00 90.69 136 ASP A C 1
ATOM 1099 O O . ASP A 1 136 ? -12.178 13.747 -1.118 1.00 90.69 136 ASP A O 1
ATOM 1103 N N . LEU A 1 137 ? -10.837 12.797 -2.636 1.00 89.44 137 LEU A N 1
ATOM 1104 C CA . LEU A 1 137 ? -9.675 13.623 -2.304 1.00 89.44 137 LEU A CA 1
ATOM 1105 C C . LEU A 1 137 ? -9.930 15.119 -2.553 1.00 89.44 137 LEU A C 1
ATOM 1107 O O . LEU A 1 137 ? -9.376 15.966 -1.860 1.00 89.44 137 LEU A O 1
ATOM 1111 N N . GLN A 1 138 ? -10.830 15.474 -3.474 1.00 87.44 138 GLN A N 1
ATOM 1112 C CA . GLN A 1 138 ? -11.290 16.861 -3.618 1.00 87.44 138 GLN A CA 1
ATOM 1113 C C . GLN A 1 138 ? -12.134 17.324 -2.433 1.00 87.44 138 GLN A C 1
ATOM 1115 O O . GLN A 1 138 ? -12.009 18.464 -1.993 1.00 87.44 138 GLN A O 1
ATOM 1120 N N . MET A 1 139 ? -13.007 16.460 -1.918 1.00 88.12 139 MET A N 1
ATOM 1121 C CA . MET A 1 139 ? -13.849 16.789 -0.769 1.00 88.12 139 MET A CA 1
ATOM 1122 C C . MET A 1 139 ? -13.052 16.836 0.544 1.00 88.12 139 MET A C 1
ATOM 1124 O O . MET A 1 139 ? -13.442 17.582 1.443 1.00 88.12 139 MET A O 1
ATOM 1128 N N . VAL A 1 140 ? -11.927 16.110 0.638 1.00 85.62 140 VAL A N 1
ATOM 1129 C CA . VAL A 1 140 ? -10.963 16.210 1.755 1.00 85.62 140 VAL A CA 1
ATOM 1130 C C . VAL A 1 140 ? -10.491 17.650 1.914 1.00 85.62 140 VAL A C 1
ATOM 1132 O O . VAL A 1 140 ? -10.558 18.194 3.014 1.00 85.62 140 VAL A O 1
ATOM 1135 N N . LEU A 1 141 ? -10.135 18.318 0.812 1.00 77.12 141 LEU A N 1
ATOM 1136 C CA . LEU A 1 141 ? -9.733 19.727 0.853 1.00 77.12 141 LEU A CA 1
ATOM 1137 C C . LEU A 1 141 ? -10.822 20.660 1.374 1.00 77.12 141 LEU A C 1
ATOM 1139 O O . LEU A 1 141 ? -10.534 21.675 2.000 1.00 77.12 141 LEU A O 1
ATOM 1143 N N . GLN A 1 142 ? -12.080 20.325 1.104 1.00 81.31 142 GLN A N 1
ATOM 1144 C CA . GLN A 1 142 ? -13.217 21.126 1.541 1.00 81.31 142 GLN A CA 1
ATOM 1145 C C . GLN A 1 142 ? -13.596 20.851 3.000 1.00 81.31 142 GLN A C 1
ATOM 1147 O O . GLN A 1 142 ? -14.485 21.525 3.512 1.00 81.31 142 GLN A O 1
ATOM 1152 N N . LYS A 1 143 ? -12.968 19.865 3.662 1.00 79.00 143 LYS A N 1
ATOM 1153 C CA . LYS A 1 143 ? -13.296 19.403 5.023 1.00 79.00 143 LYS A CA 1
ATOM 1154 C C . LYS A 1 143 ? -14.768 18.985 5.186 1.00 79.00 143 LYS A C 1
ATOM 1156 O O . LYS A 1 143 ? -15.325 19.059 6.274 1.00 79.00 143 LYS A O 1
ATOM 1161 N N . LYS A 1 144 ? -15.411 18.542 4.099 1.00 74.38 144 LYS A N 1
ATOM 1162 C CA . LYS A 1 144 ? -16.854 18.212 4.030 1.00 74.38 144 LYS A CA 1
ATOM 1163 C C . LYS A 1 144 ? -17.132 16.710 4.012 1.00 74.38 144 LYS A C 1
ATOM 1165 O O . LYS A 1 144 ? -18.143 16.265 3.470 1.00 74.38 144 LYS A O 1
ATOM 1170 N N . LEU A 1 145 ? -16.212 15.912 4.535 1.00 82.25 145 LEU A N 1
ATOM 1171 C CA . LEU A 1 145 ? -16.322 14.462 4.505 1.00 82.25 145 LEU A CA 1
ATOM 1172 C C . LEU A 1 145 ? -16.587 13.895 5.890 1.00 82.25 145 LEU A C 1
ATOM 1174 O O . LEU A 1 145 ? -16.153 14.438 6.897 1.00 82.25 145 LEU A O 1
ATOM 1178 N N . GLY A 1 146 ? -17.278 12.767 5.888 1.00 85.75 146 GLY A N 1
ATOM 1179 C CA . GLY A 1 146 ? -17.432 11.885 7.029 1.00 85.75 146 GLY A CA 1
ATOM 1180 C C . GLY A 1 146 ? -17.542 10.459 6.506 1.00 85.75 146 GLY A C 1
ATOM 1181 O O . GLY A 1 146 ? -16.926 10.103 5.497 1.00 85.75 146 GLY A O 1
ATOM 1182 N N . TRP A 1 147 ? -18.380 9.654 7.147 1.00 93.31 147 TRP A N 1
ATOM 1183 C CA . TRP A 1 147 ? -18.634 8.277 6.741 1.00 93.31 147 TRP A CA 1
ATOM 1184 C C . TRP A 1 147 ? -19.151 8.167 5.310 1.00 93.31 147 TRP A C 1
ATOM 1186 O O . TRP A 1 147 ? -20.137 8.808 4.932 1.00 93.31 147 TRP A O 1
ATOM 1196 N N . LYS A 1 148 ? -18.544 7.278 4.529 1.00 94.31 148 LYS A N 1
ATOM 1197 C CA . LYS A 1 148 ? -19.067 6.905 3.221 1.00 94.31 148 LYS A CA 1
ATOM 1198 C C . LYS A 1 148 ? -18.867 5.425 2.954 1.00 94.31 148 LYS A C 1
ATOM 1200 O O . LYS A 1 148 ? -17.783 4.907 3.188 1.00 94.31 148 LYS A O 1
ATOM 1205 N N . VAL A 1 149 ? -19.901 4.764 2.452 1.00 94.31 149 VAL A N 1
ATOM 12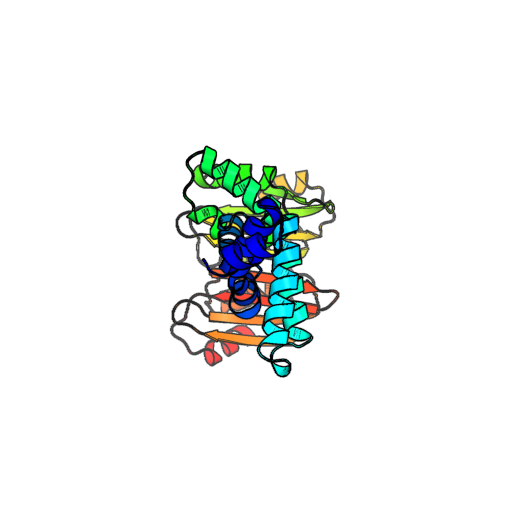06 C CA . VAL A 1 149 ? -19.836 3.352 2.074 1.00 94.31 149 VAL A CA 1
ATOM 1207 C C . VAL A 1 149 ? -19.787 3.220 0.556 1.00 94.31 149 VAL A C 1
ATOM 1209 O O . VAL A 1 149 ? -20.505 3.916 -0.168 1.00 94.31 149 VAL A O 1
ATOM 1212 N N . TYR A 1 150 ? -18.927 2.327 0.083 1.00 91.81 150 TYR A N 1
ATOM 1213 C CA . TYR A 1 150 ? -18.643 2.069 -1.321 1.00 91.81 150 TYR A CA 1
ATOM 1214 C C . TYR A 1 150 ? -18.672 0.579 -1.623 1.00 91.81 150 TYR A C 1
ATOM 1216 O O . TYR A 1 150 ? -18.521 -0.260 -0.733 1.00 91.81 150 TYR A O 1
ATOM 1224 N N . ARG A 1 151 ? -18.802 0.266 -2.912 1.00 90.62 151 ARG A N 1
ATOM 1225 C CA . ARG A 1 151 ? -18.442 -1.042 -3.447 1.00 90.62 151 ARG A CA 1
ATOM 1226 C C . ARG A 1 151 ? -17.236 -0.907 -4.357 1.00 90.62 151 ARG A C 1
ATOM 1228 O O . ARG A 1 151 ? -17.167 0.034 -5.149 1.00 90.62 151 ARG A O 1
ATOM 1235 N N . ASP A 1 152 ? -16.292 -1.824 -4.215 1.00 88.69 152 ASP A N 1
ATOM 1236 C CA . ASP A 1 152 ? -15.162 -1.915 -5.133 1.00 88.69 152 ASP A CA 1
ATOM 1237 C C . ASP A 1 152 ? -15.535 -2.665 -6.423 1.00 88.69 152 ASP A C 1
ATOM 1239 O O . ASP A 1 152 ? -16.682 -3.070 -6.638 1.00 88.69 152 ASP A O 1
ATOM 1243 N N . ARG A 1 153 ? -14.545 -2.860 -7.301 1.00 83.00 153 ARG A N 1
ATOM 1244 C CA . ARG A 1 153 ? -14.716 -3.563 -8.586 1.00 83.00 153 ARG A CA 1
ATOM 1245 C C . ARG A 1 153 ? -15.089 -5.044 -8.427 1.00 83.00 153 ARG A C 1
ATOM 1247 O O . ARG A 1 153 ? -15.574 -5.641 -9.379 1.00 83.00 153 ARG A O 1
ATOM 1254 N N . GLN A 1 154 ? -14.858 -5.629 -7.251 1.00 88.50 154 GLN A N 1
ATOM 1255 C CA . GLN A 1 154 ? -15.176 -7.018 -6.905 1.00 88.50 154 GLN A CA 1
ATOM 1256 C C . GLN A 1 154 ? -16.457 -7.121 -6.063 1.00 88.50 154 GLN A C 1
ATOM 1258 O O . GLN A 1 154 ? -16.727 -8.169 -5.479 1.00 88.50 154 GLN A O 1
ATOM 1263 N N . ASN A 1 155 ? -17.249 -6.045 -5.991 1.00 88.56 155 ASN A N 1
ATOM 1264 C CA . ASN A 1 155 ? -18.490 -5.960 -5.223 1.00 88.56 155 ASN A CA 1
ATOM 1265 C C . ASN A 1 155 ? -18.306 -6.073 -3.693 1.00 88.56 155 ASN A C 1
ATOM 1267 O O . ASN A 1 155 ? -19.298 -6.215 -2.968 1.00 88.56 155 ASN A O 1
ATOM 1271 N N . LYS A 1 156 ? -17.072 -5.969 -3.180 1.00 91.81 156 LYS A N 1
ATOM 1272 C CA . LYS A 1 156 ? -16.793 -5.943 -1.736 1.00 91.81 156 LYS A CA 1
ATOM 1273 C C . LYS A 1 156 ? -17.153 -4.580 -1.162 1.00 91.81 156 LYS A C 1
ATOM 1275 O O . LYS A 1 156 ? -17.062 -3.560 -1.848 1.00 91.81 156 LYS A O 1
ATOM 1280 N N . ILE A 1 157 ? -17.569 -4.567 0.100 1.00 94.06 157 ILE A N 1
ATOM 1281 C CA . ILE A 1 157 ? -18.034 -3.357 0.777 1.00 94.06 157 ILE A CA 1
ATOM 1282 C C . ILE A 1 157 ? -16.851 -2.681 1.466 1.00 94.06 157 ILE A C 1
ATOM 1284 O O . ILE A 1 157 ? -16.143 -3.305 2.254 1.00 94.06 157 ILE A O 1
ATOM 1288 N N . TRP A 1 158 ? -16.685 -1.390 1.196 1.00 95.00 158 TRP A N 1
ATOM 1289 C CA . TRP A 1 158 ? -15.676 -0.540 1.815 1.00 95.00 158 TRP A CA 1
ATOM 1290 C C . TRP A 1 158 ? -16.333 0.622 2.549 1.00 95.00 158 TRP A C 1
ATOM 1292 O O . TRP A 1 158 ? -17.265 1.236 2.035 1.00 95.00 158 TRP A O 1
ATOM 1302 N N . ILE A 1 159 ? -15.833 0.953 3.733 1.00 95.50 159 ILE A N 1
ATOM 1303 C CA . ILE A 1 159 ? -16.204 2.143 4.493 1.00 95.50 159 ILE A CA 1
ATOM 1304 C C . ILE A 1 159 ? -15.005 3.083 4.495 1.00 95.50 159 ILE A C 1
ATOM 1306 O O . ILE A 1 159 ? -13.939 2.707 4.967 1.00 95.50 159 ILE A O 1
ATOM 1310 N N . ARG A 1 160 ? -15.195 4.309 4.012 1.00 94.56 160 ARG A N 1
ATOM 1311 C CA . ARG A 1 160 ? -14.249 5.413 4.163 1.00 94.56 160 ARG A CA 1
ATOM 1312 C C . ARG A 1 160 ? -14.690 6.296 5.320 1.00 94.56 160 ARG A C 1
ATOM 1314 O O . ARG A 1 160 ? -15.831 6.772 5.322 1.00 94.56 160 ARG A O 1
ATOM 1321 N N . TYR A 1 161 ? -13.779 6.573 6.243 1.00 94.38 161 TYR A N 1
ATOM 1322 C CA . TYR A 1 161 ? -13.929 7.612 7.257 1.00 94.38 161 TYR A CA 1
ATOM 1323 C C . TYR A 1 161 ? -12.968 8.771 6.985 1.00 94.38 161 TYR A C 1
ATOM 1325 O O . TYR A 1 161 ? -11.868 8.571 6.477 1.00 94.38 161 TYR A O 1
ATOM 1333 N N . PHE A 1 162 ? -13.406 9.993 7.278 1.00 93.12 162 PHE A N 1
ATOM 1334 C CA . PHE A 1 162 ? -12.539 11.162 7.236 1.00 93.12 162 PHE A CA 1
ATOM 1335 C C . PHE A 1 162 ? -12.839 12.084 8.407 1.00 93.12 162 PHE A C 1
ATOM 1337 O O . PHE A 1 162 ? -14.005 12.357 8.695 1.00 93.12 162 PHE A O 1
ATOM 1344 N N . GLN A 1 163 ? -11.779 12.609 9.012 1.00 91.12 163 GLN A N 1
ATOM 1345 C CA . GLN A 1 163 ? -11.845 13.662 10.014 1.00 91.12 163 GLN A CA 1
ATOM 1346 C C . GLN A 1 163 ? -10.616 14.557 9.874 1.00 91.12 163 GLN A C 1
ATOM 1348 O O . GLN A 1 163 ? -9.505 14.073 9.702 1.00 91.12 163 GLN A O 1
ATOM 1353 N N . HIS A 1 164 ? -10.801 15.874 9.956 1.00 88.88 164 HIS A N 1
ATOM 1354 C CA . HIS A 1 164 ? -9.707 16.816 9.705 1.00 88.88 164 HIS A CA 1
ATOM 1355 C C . HIS A 1 164 ? -8.594 16.763 10.770 1.00 88.88 164 HIS A C 1
ATOM 1357 O O . HIS A 1 164 ? -7.429 16.988 10.454 1.00 88.88 164 HIS A O 1
ATOM 1363 N N . GLN A 1 165 ? -8.940 16.468 12.020 1.00 87.25 165 GLN A N 1
ATOM 1364 C CA . GLN A 1 165 ? -7.982 16.359 13.116 1.00 87.25 165 GLN A CA 1
ATOM 1365 C C . GLN A 1 165 ? -8.052 14.964 13.709 1.00 87.25 165 GLN A C 1
ATOM 1367 O O . GLN A 1 165 ? -9.143 14.488 14.029 1.00 87.25 165 GLN A O 1
ATOM 1372 N N . ASP A 1 166 ? -6.892 14.334 13.836 1.00 85.94 166 ASP A N 1
ATOM 1373 C CA . ASP A 1 166 ? -6.765 13.080 14.559 1.00 85.94 166 ASP A CA 1
ATOM 1374 C C . ASP A 1 166 ? -6.881 13.318 16.070 1.00 85.94 166 ASP A C 1
ATOM 1376 O O . ASP A 1 166 ? -6.624 14.420 16.563 1.00 85.94 166 ASP A O 1
ATOM 1380 N N . GLN A 1 167 ? -7.301 12.293 16.801 1.00 88.25 167 GLN A N 1
ATOM 1381 C CA . GLN A 1 167 ? -7.432 12.332 18.251 1.00 88.25 167 GLN A CA 1
ATOM 1382 C C . GLN A 1 167 ? -7.136 10.955 18.844 1.00 88.25 167 GLN A C 1
ATOM 1384 O O . GLN A 1 167 ? -7.537 9.926 18.296 1.00 88.25 167 GLN A O 1
ATOM 1389 N N . ALA A 1 168 ? -6.507 10.941 20.018 1.00 85.75 168 ALA A N 1
ATOM 1390 C CA . ALA A 1 168 ? -6.145 9.704 20.696 1.00 85.75 168 ALA A CA 1
ATOM 1391 C C . ALA A 1 168 ? -7.357 8.763 20.845 1.00 85.75 168 ALA A C 1
ATOM 1393 O O . ALA A 1 168 ? -8.423 9.133 21.350 1.00 85.75 168 ALA A O 1
ATOM 1394 N N . GLY A 1 169 ? -7.189 7.519 20.396 1.00 84.19 169 GLY A N 1
ATOM 1395 C CA . GLY A 1 169 ? -8.218 6.483 20.469 1.00 84.19 169 GLY A CA 1
ATOM 1396 C C . GLY A 1 169 ? -9.330 6.578 19.418 1.00 84.19 169 GLY A C 1
ATOM 1397 O O . GLY A 1 169 ? -10.274 5.787 19.506 1.00 84.19 169 GLY A O 1
ATOM 1398 N N . LEU A 1 170 ? -9.230 7.473 18.426 1.00 89.56 170 LEU A N 1
ATOM 1399 C CA . LEU A 1 170 ? -10.191 7.576 17.324 1.00 89.56 170 LEU A CA 1
ATOM 1400 C C . LEU A 1 170 ? -10.378 6.236 16.610 1.00 89.56 170 LEU A C 1
ATOM 1402 O O . LEU A 1 170 ? -11.504 5.752 16.527 1.00 89.56 170 LEU A O 1
ATOM 1406 N N . LEU A 1 171 ? -9.292 5.589 16.176 1.00 90.00 171 LEU A N 1
ATOM 1407 C CA . LEU A 1 171 ? -9.365 4.302 15.476 1.00 90.00 171 LEU A CA 1
ATOM 1408 C C . LEU A 1 171 ? -10.168 3.253 16.262 1.00 90.00 171 LEU A C 1
ATOM 1410 O O . LEU A 1 171 ? -11.009 2.559 15.692 1.00 90.00 171 LEU A O 1
ATOM 1414 N N . SER A 1 172 ? -9.955 3.165 17.578 1.00 87.25 172 SER A N 1
ATOM 1415 C CA . SER A 1 172 ? -10.708 2.252 18.444 1.00 87.25 172 SER A CA 1
ATOM 1416 C C . SER A 1 172 ? -12.209 2.560 18.407 1.00 87.25 172 SER A C 1
ATOM 1418 O O . SER A 1 172 ? -13.006 1.641 18.240 1.00 87.25 172 SER A O 1
ATOM 1420 N N . GLN A 1 173 ? -12.603 3.838 18.456 1.00 89.38 173 GLN A N 1
ATOM 1421 C CA . GLN A 1 173 ? -14.009 4.250 18.345 1.00 89.38 173 GLN A CA 1
ATOM 1422 C C . GLN A 1 173 ? -14.608 3.910 16.970 1.00 89.38 173 GLN A C 1
ATOM 1424 O O . GLN A 1 173 ? -15.753 3.461 16.886 1.00 89.38 173 GLN A O 1
ATOM 1429 N N . LEU A 1 174 ? -13.845 4.094 15.885 1.00 92.25 174 LEU A N 1
ATOM 1430 C CA . LEU A 1 174 ? -14.289 3.749 14.530 1.00 92.25 174 LEU A CA 1
ATOM 1431 C C . LEU A 1 174 ? -14.523 2.240 14.398 1.00 92.25 174 LEU A C 1
ATOM 1433 O O . LEU A 1 174 ? -15.573 1.812 13.914 1.00 92.25 174 LEU A O 1
ATOM 1437 N N . VAL A 1 175 ? -13.572 1.433 14.874 1.00 91.69 175 VAL A N 1
ATOM 1438 C CA . VAL A 1 175 ? -13.647 -0.032 14.844 1.00 91.69 175 VAL A CA 1
ATOM 1439 C C . VAL A 1 175 ? -14.786 -0.548 15.730 1.00 91.69 175 VAL A C 1
ATOM 1441 O O . VAL A 1 175 ? -15.521 -1.445 15.308 1.00 91.69 175 VAL A O 1
ATOM 1444 N N . GLU A 1 176 ? -14.996 0.043 16.910 1.00 89.50 176 GLU A N 1
ATOM 1445 C CA . GLU A 1 176 ? -16.141 -0.242 17.786 1.00 89.50 176 GLU A CA 1
ATOM 1446 C C . GLU A 1 176 ? -17.468 0.054 17.086 1.00 89.50 176 GLU A C 1
ATOM 1448 O O . GLU A 1 176 ? -18.364 -0.790 17.088 1.00 89.50 176 GLU A O 1
ATOM 1453 N N . LYS A 1 177 ? -17.584 1.210 16.421 1.00 90.94 177 LYS A N 1
ATOM 1454 C CA . LYS A 1 177 ? -18.792 1.587 15.678 1.00 90.94 177 LYS A CA 1
ATOM 1455 C C . LYS A 1 177 ? -19.080 0.616 14.535 1.00 90.94 177 LYS A C 1
ATOM 1457 O O . LYS A 1 177 ? -20.205 0.136 14.416 1.00 90.94 177 LYS A O 1
ATOM 1462 N N . ILE A 1 178 ? -18.081 0.287 13.715 1.00 91.75 178 ILE A N 1
ATOM 1463 C CA . ILE A 1 178 ? -18.240 -0.645 12.587 1.00 91.75 178 ILE A CA 1
ATOM 1464 C C . ILE A 1 178 ? -18.633 -2.042 13.090 1.00 91.75 178 ILE A C 1
ATOM 1466 O O . ILE A 1 178 ? -19.585 -2.639 12.583 1.00 91.75 178 ILE A O 1
ATOM 1470 N N . THR A 1 179 ? -17.946 -2.545 14.115 1.00 89.31 179 THR A N 1
ATOM 1471 C CA . THR A 1 179 ? -18.205 -3.879 14.679 1.00 89.31 179 THR A CA 1
ATOM 1472 C C . THR A 1 179 ? -19.554 -3.938 15.400 1.00 89.31 179 THR A C 1
ATOM 1474 O O . THR A 1 179 ? -20.273 -4.930 15.282 1.00 89.31 179 THR A O 1
ATOM 1477 N N . GLY A 1 180 ? -19.952 -2.859 16.083 1.00 86.25 180 GLY A N 1
ATOM 1478 C CA . GLY A 1 180 ? -21.260 -2.714 16.730 1.00 86.25 180 GLY A CA 1
ATOM 1479 C C . GLY A 1 180 ? -22.429 -2.728 15.741 1.00 86.25 180 GLY A C 1
ATOM 1480 O O . GLY A 1 180 ? -23.528 -3.165 16.077 1.00 86.25 180 GLY A O 1
ATOM 1481 N N . LEU A 1 181 ? -22.187 -2.365 14.477 1.00 88.50 181 LEU A N 1
ATOM 1482 C CA . LEU A 1 181 ? -23.134 -2.575 13.377 1.00 88.50 181 LEU A CA 1
ATOM 1483 C C . LEU A 1 181 ? -23.146 -4.025 12.858 1.00 88.50 181 LEU A C 1
ATOM 1485 O O . LEU A 1 181 ? -23.746 -4.304 11.822 1.00 88.50 181 LEU A O 1
ATOM 1489 N N . GLY A 1 182 ? -22.505 -4.965 13.550 1.00 86.31 182 GLY A N 1
ATOM 1490 C CA . GLY A 1 182 ? -22.446 -6.375 13.171 1.00 86.31 182 GLY A CA 1
ATOM 1491 C C . GLY A 1 182 ? -21.555 -6.663 11.962 1.00 86.31 182 GLY A C 1
ATOM 1492 O O . GLY A 1 182 ? -21.606 -7.773 11.432 1.00 86.31 182 GLY A O 1
ATOM 1493 N N . CYS A 1 183 ? -20.756 -5.693 11.515 1.00 90.12 183 CYS A N 1
ATOM 1494 C CA . CYS A 1 183 ? -19.798 -5.880 10.433 1.00 90.12 183 CYS A CA 1
ATOM 1495 C C . CYS A 1 183 ? -18.524 -6.558 10.949 1.00 90.12 183 CYS A C 1
ATOM 1497 O O . CYS A 1 183 ? -18.076 -6.295 12.063 1.00 90.12 183 CYS A O 1
ATOM 1499 N N . SER A 1 184 ? -17.917 -7.399 10.114 1.00 87.75 184 SER A N 1
ATOM 1500 C CA . SER A 1 184 ? -16.569 -7.930 10.344 1.00 87.75 184 SER A CA 1
ATOM 1501 C C . SER A 1 184 ? -15.580 -7.177 9.463 1.00 87.75 184 SER A C 1
ATOM 1503 O O . SER A 1 184 ? -15.822 -7.061 8.263 1.00 87.75 184 SER A O 1
ATOM 1505 N N . ILE A 1 185 ? -14.491 -6.653 10.026 1.00 90.19 185 ILE A N 1
ATOM 1506 C CA . ILE A 1 185 ? -13.454 -5.952 9.255 1.00 90.19 185 ILE A CA 1
ATOM 1507 C C . ILE A 1 185 ? -12.446 -6.988 8.759 1.00 90.19 185 ILE A C 1
ATOM 1509 O O . ILE A 1 185 ? -11.874 -7.710 9.566 1.00 90.19 185 ILE A O 1
ATOM 1513 N N . GLN A 1 186 ? -12.258 -7.067 7.441 1.00 88.38 186 GLN A N 1
ATOM 1514 C CA . GLN A 1 186 ? -11.353 -8.034 6.798 1.00 88.38 186 GLN A CA 1
ATOM 1515 C C . GLN A 1 186 ? -10.003 -7.415 6.436 1.00 88.38 186 GLN A C 1
ATOM 1517 O O . GLN A 1 186 ? -8.971 -8.084 6.454 1.00 88.38 186 GLN A O 1
ATOM 1522 N N . HIS A 1 187 ? -10.037 -6.140 6.051 1.00 89.88 187 HIS A N 1
ATOM 1523 C CA . HIS A 1 187 ? -8.876 -5.370 5.633 1.00 89.88 187 HIS A CA 1
ATOM 1524 C C . HIS A 1 187 ? -9.066 -3.926 6.086 1.00 89.88 187 HIS A C 1
ATOM 1526 O O . HIS A 1 187 ? -10.179 -3.399 6.007 1.00 89.88 187 HIS A O 1
ATOM 1532 N N . ALA A 1 188 ? -8.003 -3.276 6.545 1.00 91.69 188 ALA A N 1
ATOM 1533 C CA . ALA A 1 188 ? -8.045 -1.866 6.908 1.00 91.69 188 ALA A CA 1
ATOM 1534 C C . ALA A 1 188 ? -6.765 -1.146 6.477 1.00 91.69 188 ALA A C 1
ATOM 1536 O O . ALA A 1 188 ? -5.664 -1.689 6.581 1.00 91.69 188 ALA A O 1
ATOM 1537 N N . LEU A 1 189 ? -6.946 0.073 5.976 1.00 91.31 189 LEU A N 1
ATOM 1538 C CA . LEU A 1 189 ? -5.902 1.016 5.597 1.00 91.31 189 LEU A CA 1
ATOM 1539 C C . LEU A 1 189 ? -6.127 2.266 6.436 1.00 91.31 189 LEU A C 1
ATOM 1541 O O . LEU A 1 189 ? -7.016 3.061 6.126 1.00 91.31 189 LEU A O 1
ATOM 1545 N N . ILE A 1 190 ? -5.370 2.387 7.521 1.00 91.06 190 ILE A N 1
ATOM 1546 C CA . ILE A 1 190 ? -5.521 3.462 8.501 1.00 91.06 190 ILE A CA 1
ATOM 1547 C C . ILE A 1 190 ? -4.379 4.436 8.315 1.00 91.06 190 ILE A C 1
ATOM 1549 O O . ILE A 1 190 ? -3.225 4.019 8.397 1.00 91.06 190 ILE A O 1
ATOM 1553 N N . HIS A 1 191 ? -4.697 5.698 8.045 1.00 86.94 191 HIS A N 1
ATOM 1554 C CA . HIS A 1 191 ? -3.700 6.703 7.692 1.00 86.94 191 HIS A CA 1
ATOM 1555 C C . HIS A 1 191 ? -4.131 8.093 8.146 1.00 86.94 191 HIS A C 1
ATOM 1557 O O . HIS A 1 191 ? -5.137 8.633 7.676 1.00 86.94 191 HIS A O 1
ATOM 1563 N N . THR A 1 192 ? -3.291 8.722 8.963 1.00 87.06 192 THR A N 1
ATOM 1564 C CA . THR A 1 192 ? -3.360 10.161 9.224 1.00 87.06 192 THR A CA 1
ATOM 1565 C C . THR A 1 192 ? -2.431 10.891 8.263 1.00 87.06 192 THR A C 1
ATOM 1567 O O . THR A 1 192 ? -1.207 10.795 8.340 1.00 87.06 192 THR A O 1
ATOM 1570 N N . VAL A 1 193 ? -3.015 11.631 7.321 1.00 83.75 193 VAL A N 1
ATOM 1571 C CA . VAL A 1 193 ? -2.269 12.385 6.313 1.00 83.75 193 VAL A CA 1
ATOM 1572 C C . VAL A 1 193 ? -1.931 13.773 6.877 1.00 83.75 193 VAL A C 1
ATOM 1574 O O . VAL A 1 193 ? -2.853 14.549 7.162 1.00 83.75 193 VAL A O 1
ATOM 1577 N N . PRO A 1 194 ? -0.640 14.142 7.004 1.00 80.94 194 PRO A N 1
ATOM 1578 C CA . PRO A 1 194 ? -0.232 15.454 7.503 1.00 80.94 194 PRO A CA 1
ATOM 1579 C C . PRO A 1 194 ? -0.948 16.602 6.786 1.00 80.94 194 PRO A C 1
ATOM 1581 O O . PRO A 1 194 ? -1.089 16.576 5.566 1.00 80.94 194 PRO A O 1
ATOM 1584 N N . ASN A 1 195 ? -1.394 17.606 7.543 1.00 82.44 195 ASN A N 1
ATOM 1585 C CA . ASN A 1 195 ? -2.174 18.772 7.089 1.00 82.44 195 ASN A CA 1
ATOM 1586 C C . ASN A 1 195 ? -3.609 18.495 6.596 1.00 82.44 195 ASN A C 1
ATOM 1588 O O . ASN A 1 195 ? -4.396 19.439 6.494 1.00 82.44 195 ASN A O 1
ATOM 1592 N N . PHE A 1 196 ? -3.985 17.243 6.325 1.00 84.38 196 PHE A N 1
ATOM 1593 C CA . PHE A 1 196 ? -5.316 16.898 5.811 1.00 84.38 196 PHE A CA 1
ATOM 1594 C C . PHE A 1 196 ? -6.190 16.196 6.853 1.00 84.38 196 PHE A C 1
ATOM 1596 O O . PHE A 1 196 ? -7.384 16.492 6.928 1.00 84.38 196 PHE A O 1
ATOM 1603 N N . GLY A 1 197 ? -5.595 15.341 7.684 1.00 88.75 197 GLY A N 1
ATOM 1604 C CA . GLY A 1 197 ? -6.277 14.596 8.738 1.00 88.75 197 GLY A CA 1
ATOM 1605 C C . GLY A 1 197 ? -6.377 13.101 8.451 1.00 88.75 197 GLY A C 1
ATOM 1606 O O . GLY A 1 197 ? -5.652 12.554 7.622 1.00 88.75 197 GLY A O 1
ATOM 1607 N N . VAL A 1 198 ? -7.295 12.451 9.152 1.00 91.25 198 VAL A N 1
ATOM 1608 C CA . VAL A 1 198 ? -7.545 11.007 9.119 1.00 91.25 198 VAL A CA 1
ATOM 1609 C C . VAL A 1 198 ? -8.286 10.649 7.838 1.00 91.25 198 VAL A C 1
ATOM 1611 O O . VAL A 1 198 ? -9.308 11.266 7.532 1.00 91.25 198 VAL A O 1
ATOM 1614 N N . TYR A 1 199 ? -7.800 9.658 7.093 1.00 92.00 199 TYR A N 1
ATOM 1615 C CA . TYR A 1 199 ? -8.408 9.177 5.850 1.00 92.00 199 TYR A CA 1
ATOM 1616 C C . TYR A 1 199 ? -8.388 7.644 5.801 1.00 92.00 199 TYR A C 1
ATOM 1618 O O . TYR A 1 199 ? -7.636 7.024 5.048 1.00 92.00 199 TYR A O 1
ATOM 1626 N N . ASP A 1 200 ? -9.253 7.039 6.610 1.00 93.56 200 ASP A N 1
ATOM 1627 C CA . ASP A 1 200 ? -9.250 5.600 6.856 1.00 93.56 200 ASP A CA 1
ATOM 1628 C C . ASP A 1 200 ? -10.200 4.848 5.931 1.00 93.56 200 AS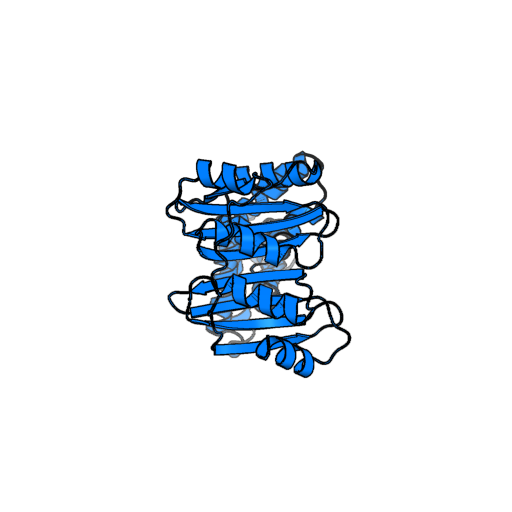P A C 1
ATOM 1630 O O . ASP A 1 200 ? -11.311 5.302 5.638 1.00 93.56 200 ASP A O 1
ATOM 1634 N N . TRP A 1 201 ? -9.788 3.649 5.527 1.00 94.56 201 TRP A N 1
ATOM 1635 C CA . TRP A 1 201 ? -10.581 2.739 4.709 1.00 94.56 201 TRP A CA 1
ATOM 1636 C C . TRP A 1 201 ? -10.674 1.359 5.347 1.00 94.56 201 TRP A C 1
ATOM 1638 O O . TRP A 1 201 ? -9.664 0.738 5.660 1.00 94.56 201 TRP A O 1
ATOM 1648 N N . PHE A 1 202 ? -11.892 0.840 5.459 1.00 94.62 202 PHE A N 1
ATOM 1649 C CA . PHE A 1 202 ? -12.188 -0.469 6.032 1.00 94.62 202 PHE A CA 1
ATOM 1650 C C . PHE A 1 202 ? -12.939 -1.316 5.013 1.00 94.62 202 PHE A C 1
ATOM 1652 O O . PHE A 1 202 ? -14.064 -0.984 4.640 1.00 94.62 202 PHE A O 1
ATOM 1659 N N . GLN A 1 203 ? -12.359 -2.431 4.587 1.00 94.06 203 GLN A N 1
ATOM 1660 C CA . GLN A 1 203 ? -13.103 -3.473 3.896 1.00 94.06 203 GLN A CA 1
ATOM 1661 C C . GLN A 1 203 ? -13.859 -4.295 4.932 1.00 94.06 203 GLN A C 1
ATOM 1663 O O . GLN A 1 203 ? -13.270 -4.813 5.887 1.00 94.06 203 GLN A O 1
ATOM 1668 N N . ILE A 1 204 ? -15.158 -4.458 4.720 1.00 93.25 204 ILE A N 1
ATOM 1669 C CA . ILE A 1 204 ? -16.019 -5.174 5.649 1.00 93.25 204 ILE A CA 1
ATOM 1670 C C . ILE A 1 204 ? -16.788 -6.303 4.976 1.00 93.25 204 ILE A C 1
ATOM 1672 O O . ILE A 1 204 ? -17.169 -6.238 3.807 1.00 93.25 204 ILE A O 1
ATOM 1676 N N . GLN A 1 205 ? -17.095 -7.312 5.779 1.00 91.00 205 GLN A N 1
ATOM 1677 C CA . GLN A 1 205 ? -18.142 -8.277 5.511 1.00 91.00 205 GLN A CA 1
ATOM 1678 C C . GLN A 1 205 ? -19.371 -7.909 6.338 1.00 91.00 205 GLN A C 1
ATOM 1680 O O . GLN A 1 205 ? -19.293 -7.715 7.553 1.00 91.00 205 GLN A O 1
ATOM 1685 N N . SER A 1 206 ? -20.516 -7.807 5.672 1.00 88.88 206 SER A N 1
ATOM 1686 C CA . SER A 1 206 ? -21.792 -7.508 6.311 1.00 88.88 206 SER A CA 1
ATOM 1687 C C . SER A 1 206 ? -22.927 -8.196 5.565 1.00 88.88 206 SER A C 1
ATOM 1689 O O . SER A 1 206 ? -22.888 -8.316 4.343 1.00 88.88 206 SER A O 1
ATOM 1691 N N . ASN A 1 207 ? -23.946 -8.622 6.307 1.00 85.75 207 ASN A N 1
ATOM 1692 C CA . ASN A 1 207 ? -25.222 -9.085 5.760 1.00 85.75 207 ASN A CA 1
ATOM 1693 C C . ASN A 1 207 ? -26.227 -7.934 5.559 1.00 85.75 207 ASN A C 1
ATOM 1695 O O . ASN A 1 207 ? -27.362 -8.168 5.152 1.00 85.75 207 ASN A O 1
ATOM 1699 N N . ARG A 1 208 ? -25.838 -6.695 5.884 1.00 84.75 208 ARG A N 1
ATOM 1700 C CA . ARG A 1 208 ? -26.692 -5.505 5.810 1.00 84.75 208 ARG A CA 1
ATOM 1701 C C . ARG A 1 208 ? -26.561 -4.818 4.453 1.00 84.75 208 ARG A C 1
ATOM 1703 O O . ARG A 1 208 ? -25.502 -4.835 3.829 1.00 84.75 208 ARG A O 1
ATOM 1710 N N . ASP A 1 209 ? -27.638 -4.156 4.038 1.00 87.94 209 ASP A N 1
ATOM 1711 C CA . ASP A 1 209 ? -27.634 -3.300 2.851 1.00 87.94 209 ASP A CA 1
ATOM 1712 C C . ASP A 1 209 ? -26.737 -2.062 3.033 1.00 87.94 209 ASP A C 1
ATOM 1714 O O . ASP A 1 209 ? -26.655 -1.480 4.120 1.00 87.94 209 ASP A O 1
ATOM 1718 N N . ILE A 1 210 ? -26.107 -1.626 1.939 1.00 90.44 210 ILE A N 1
ATOM 1719 C CA . ILE A 1 210 ? -25.157 -0.510 1.930 1.00 90.44 210 ILE A CA 1
ATOM 1720 C C . ILE A 1 210 ? -25.805 0.821 2.331 1.00 90.44 210 ILE A C 1
ATOM 1722 O O . ILE A 1 210 ? -25.177 1.625 3.019 1.00 90.44 210 ILE A O 1
ATOM 1726 N N . SER A 1 211 ? -27.068 1.045 1.962 1.00 89.31 211 SER A N 1
ATOM 1727 C CA . SER A 1 211 ? -27.798 2.280 2.269 1.00 89.31 211 SER A CA 1
ATOM 1728 C C . SER A 1 211 ? -28.123 2.359 3.758 1.00 89.31 211 SER A C 1
ATOM 1730 O O . SER A 1 211 ? -27.987 3.416 4.373 1.00 89.31 211 SER A O 1
ATOM 1732 N N . ARG A 1 212 ? -28.473 1.217 4.368 1.00 90.00 212 ARG A N 1
ATOM 1733 C CA . ARG A 1 212 ? -28.661 1.109 5.824 1.00 90.00 212 ARG A CA 1
ATOM 1734 C C . ARG A 1 212 ? -27.354 1.311 6.580 1.00 90.00 212 ARG A C 1
ATOM 1736 O O . ARG A 1 212 ? -27.332 2.049 7.560 1.00 90.00 212 ARG A O 1
ATOM 1743 N N . LEU A 1 213 ? -26.261 0.703 6.111 1.00 91.81 213 LEU A N 1
ATOM 1744 C CA . LEU A 1 213 ? -24.931 0.925 6.685 1.00 91.81 213 LEU A CA 1
ATOM 1745 C C . LEU A 1 213 ? -24.543 2.406 6.625 1.00 91.81 213 LEU A C 1
ATOM 1747 O O . LEU A 1 213 ? -24.127 2.966 7.634 1.00 91.81 213 LEU A O 1
ATOM 1751 N N . GLN A 1 214 ? -24.746 3.061 5.480 1.00 93.56 214 GLN A N 1
ATOM 1752 C CA . GLN A 1 214 ? -24.482 4.489 5.315 1.00 93.56 214 GLN A CA 1
ATOM 1753 C C . GLN A 1 214 ? -25.277 5.350 6.304 1.00 93.56 214 GLN A C 1
ATOM 1755 O O . GLN A 1 214 ? -24.715 6.276 6.891 1.00 93.56 214 GLN A O 1
ATOM 1760 N N . LEU A 1 215 ? -26.565 5.049 6.486 1.00 90.00 215 LEU A N 1
ATOM 1761 C CA . LEU A 1 215 ? -27.438 5.768 7.410 1.00 90.00 215 LEU A CA 1
ATOM 1762 C C . LEU A 1 215 ? -26.960 5.618 8.862 1.00 90.00 215 LEU A C 1
ATOM 1764 O O . LEU A 1 215 ? -26.784 6.613 9.562 1.00 90.00 215 LEU A O 1
ATOM 1768 N N . TRP A 1 216 ? -26.696 4.388 9.308 1.00 89.19 216 TRP A N 1
ATOM 1769 C CA . TRP A 1 216 ? -26.305 4.113 10.694 1.00 89.19 216 TRP A CA 1
ATOM 1770 C C . TRP A 1 216 ? -24.897 4.596 11.044 1.00 89.19 216 TRP A C 1
ATOM 1772 O O . TRP A 1 216 ? -24.656 5.021 12.172 1.00 89.19 216 TRP A O 1
ATOM 1782 N N . LEU A 1 217 ? -23.968 4.597 10.087 1.00 90.12 217 LEU A N 1
ATOM 1783 C CA . LEU A 1 217 ? -22.648 5.194 10.294 1.00 90.12 217 LEU A CA 1
ATOM 1784 C C . LEU A 1 217 ? -22.735 6.715 10.492 1.00 90.12 217 LEU A C 1
ATOM 1786 O O . LEU A 1 217 ? -21.979 7.268 11.288 1.00 90.12 217 LEU A O 1
ATOM 1790 N N . GLY A 1 218 ? -23.677 7.383 9.819 1.00 85.31 218 GLY A N 1
ATOM 1791 C CA . GLY A 1 218 ? -23.926 8.819 9.971 1.00 85.31 218 GLY A CA 1
ATOM 1792 C C . GLY A 1 218 ? -24.671 9.209 11.253 1.00 85.31 218 GLY A C 1
ATOM 1793 O O . GLY A 1 21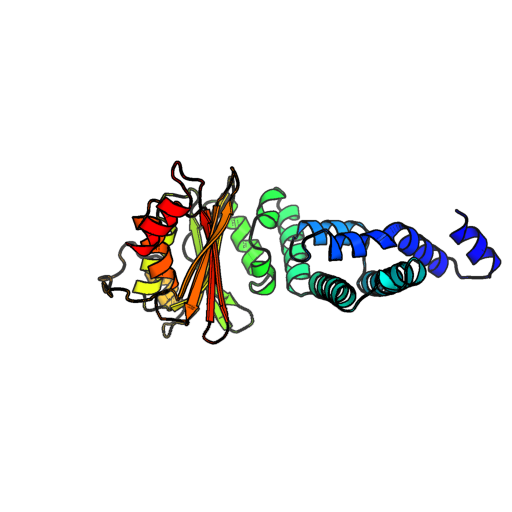8 ? -24.642 10.377 11.635 1.00 85.31 218 GLY A O 1
ATOM 1794 N N . ALA A 1 219 ? -25.312 8.259 11.938 1.00 83.06 219 ALA A N 1
ATOM 1795 C CA . ALA A 1 219 ? -26.032 8.529 13.177 1.00 83.06 219 ALA A CA 1
ATOM 1796 C C . ALA A 1 219 ? -25.063 8.883 14.322 1.00 83.06 219 ALA A C 1
ATOM 1798 O O . ALA A 1 219 ? -24.001 8.263 14.469 1.00 83.06 219 ALA A O 1
ATOM 1799 N N . LYS A 1 220 ? -25.438 9.881 15.137 1.00 69.25 220 LYS A N 1
ATOM 1800 C CA . LYS A 1 220 ? -24.694 10.269 16.350 1.00 69.25 220 LYS A CA 1
ATOM 1801 C C . LYS A 1 220 ? -24.718 9.163 17.404 1.00 69.25 220 LYS A C 1
ATOM 1803 O O . LYS A 1 220 ? -23.705 8.928 18.050 1.00 69.25 220 LYS A O 1
ATOM 1808 N N . GLU A 1 221 ? -25.837 8.455 17.516 1.00 59.31 221 GLU A N 1
ATOM 1809 C CA . GLU A 1 221 ? -25.989 7.317 18.414 1.00 59.31 221 GLU A CA 1
ATOM 1810 C C . GLU A 1 221 ? -25.949 6.014 17.621 1.00 59.31 221 GLU A C 1
ATOM 1812 O O . GLU A 1 221 ? -26.741 5.776 16.707 1.00 59.31 221 GLU A O 1
ATOM 1817 N N . VAL A 1 222 ? -24.997 5.159 17.980 1.00 54.91 222 VAL A N 1
ATOM 1818 C CA . VAL A 1 222 ? -25.066 3.740 17.647 1.00 54.91 222 VAL A CA 1
ATOM 1819 C C . VAL A 1 222 ? -26.058 3.164 18.650 1.00 54.91 222 VAL A C 1
ATOM 1821 O O . VAL A 1 222 ? -25.806 3.246 19.851 1.00 54.91 222 VAL A O 1
ATOM 1824 N N . GLY A 1 223 ? -27.194 2.633 18.181 1.00 48.47 223 GLY A N 1
ATOM 1825 C CA . GLY A 1 223 ? -28.127 1.892 19.042 1.00 48.47 223 GLY A CA 1
ATOM 1826 C C . GLY A 1 223 ? -27.373 0.863 19.898 1.00 48.47 223 GLY A C 1
ATOM 1827 O O . GLY A 1 223 ? -26.271 0.471 19.506 1.00 48.47 223 GLY A O 1
ATOM 1828 N N . PRO A 1 224 ? -27.927 0.460 21.058 1.00 40.97 224 PRO A N 1
ATOM 1829 C CA . PRO A 1 224 ? -27.186 -0.064 22.206 1.00 40.97 224 PRO A CA 1
ATOM 1830 C C . PRO A 1 224 ? -26.063 -0.984 21.750 1.00 40.97 224 PRO A C 1
ATOM 1832 O O . PRO A 1 224 ? -26.315 -2.084 21.250 1.00 40.97 224 PRO A O 1
ATOM 1835 N N . ALA A 1 225 ? -24.828 -0.481 21.858 1.00 48.56 225 ALA A N 1
ATOM 1836 C CA . ALA A 1 225 ? -23.646 -1.237 21.504 1.00 48.56 225 ALA A CA 1
ATOM 1837 C C . ALA A 1 225 ? -23.751 -2.563 22.245 1.00 48.56 225 ALA A C 1
ATOM 1839 O O . ALA A 1 225 ? -23.772 -2.596 23.479 1.00 48.56 225 ALA A O 1
ATOM 1840 N N . THR A 1 226 ? -23.869 -3.664 21.507 1.00 46.66 226 THR A N 1
ATOM 1841 C CA . THR A 1 226 ? -23.721 -4.966 22.130 1.00 46.66 226 THR A CA 1
ATOM 1842 C C . THR A 1 226 ? -22.280 -4.963 22.617 1.00 46.66 226 THR A C 1
ATOM 1844 O O . THR A 1 226 ? -21.358 -5.048 21.809 1.00 46.66 226 THR A O 1
ATOM 1847 N N . ARG A 1 227 ? -22.067 -4.756 23.925 1.00 50.22 227 ARG A N 1
ATOM 1848 C CA . ARG A 1 227 ? -20.775 -4.965 24.583 1.00 50.22 227 ARG A CA 1
ATOM 1849 C C . ARG A 1 227 ? -20.484 -6.458 24.495 1.00 50.22 227 ARG A C 1
ATOM 1851 O O . ARG A 1 227 ? -20.607 -7.199 25.464 1.00 50.22 227 ARG A O 1
ATOM 1858 N N . THR A 1 228 ? -20.161 -6.935 23.303 1.00 52.09 228 THR A N 1
ATOM 1859 C CA . THR A 1 228 ? -19.574 -8.247 23.124 1.00 52.09 228 THR A CA 1
ATOM 1860 C C . THR A 1 228 ? -18.221 -8.173 23.795 1.00 52.09 228 THR A C 1
ATOM 1862 O O . THR A 1 228 ? -17.349 -7.436 23.339 1.00 52.09 228 THR A O 1
ATOM 1865 N N . LYS A 1 229 ? -18.062 -8.908 24.903 1.00 57.94 229 LYS A N 1
ATOM 1866 C CA . LYS A 1 229 ? -16.740 -9.222 25.443 1.00 57.94 229 LYS A CA 1
ATOM 1867 C C . LYS A 1 229 ? -15.945 -9.836 24.299 1.00 57.94 229 LYS A C 1
ATOM 1869 O O . LYS A 1 229 ? -16.242 -10.951 23.871 1.00 57.94 229 LYS A O 1
ATOM 1874 N N . ASN A 1 230 ? -15.018 -9.065 23.756 1.00 68.06 230 ASN A N 1
ATOM 1875 C CA . ASN A 1 230 ? -14.192 -9.519 22.664 1.00 68.06 230 ASN A CA 1
ATOM 1876 C C . ASN A 1 230 ? -13.148 -10.473 23.244 1.00 68.06 230 ASN A C 1
ATOM 1878 O O . ASN A 1 230 ? -12.369 -10.078 24.103 1.00 68.06 230 ASN A O 1
ATOM 1882 N N . LYS A 1 231 ? -13.203 -11.741 22.836 1.00 72.44 231 LYS A N 1
ATOM 1883 C CA . LYS A 1 231 ? -12.295 -12.800 23.303 1.00 72.44 231 LYS A CA 1
ATOM 1884 C C . LYS A 1 231 ? -11.235 -13.150 22.259 1.00 72.44 231 LYS A C 1
ATOM 1886 O O . LYS A 1 231 ? -10.624 -14.203 22.361 1.00 72.44 231 LYS A O 1
ATOM 1891 N N . ALA A 1 232 ? -11.081 -12.332 21.218 1.00 84.88 232 ALA A N 1
ATOM 1892 C CA . ALA A 1 232 ? -10.114 -12.618 20.172 1.00 84.88 232 ALA A CA 1
ATOM 1893 C C . ALA A 1 232 ? -8.693 -12.595 20.753 1.00 84.88 232 ALA A C 1
ATOM 1895 O O . ALA A 1 232 ? -8.278 -11.616 21.379 1.00 84.88 232 ALA A O 1
ATOM 1896 N N . GLU A 1 233 ? -7.962 -13.684 20.537 1.00 88.12 233 GLU A N 1
ATOM 1897 C CA . GLU A 1 233 ? -6.593 -13.855 21.017 1.00 88.12 233 GLU A CA 1
ATOM 1898 C C . GLU A 1 233 ? -5.595 -13.842 19.861 1.00 88.12 233 GLU A C 1
ATOM 1900 O O . GLU A 1 233 ? -5.883 -14.286 18.744 1.00 88.12 233 GLU A O 1
ATOM 1905 N N . PHE A 1 234 ? -4.394 -13.346 20.154 1.00 91.69 234 PHE A N 1
ATOM 1906 C CA . PHE A 1 234 ? -3.275 -13.304 19.222 1.00 91.69 234 PHE A CA 1
ATOM 1907 C C . PHE A 1 234 ? -2.276 -14.397 19.581 1.00 91.69 234 PHE A C 1
ATOM 1909 O O . PHE A 1 234 ? -1.883 -14.530 20.737 1.00 91.69 234 PHE A O 1
ATOM 1916 N N . MET A 1 235 ? -1.811 -15.137 18.577 1.00 93.06 235 MET A N 1
ATOM 1917 C CA . MET A 1 235 ? -0.746 -16.127 18.747 1.00 93.06 235 MET A CA 1
ATOM 1918 C C . MET A 1 235 ? 0.586 -15.462 19.093 1.00 93.06 235 MET A C 1
ATOM 1920 O O . MET A 1 235 ? 1.394 -16.019 19.832 1.00 93.06 235 MET A O 1
ATOM 1924 N N . SER A 1 236 ? 0.847 -14.274 18.541 1.00 93.81 236 SER A N 1
ATOM 1925 C CA . SER A 1 236 ? 2.039 -13.511 18.893 1.00 93.81 236 SER A CA 1
ATOM 1926 C C . SER A 1 236 ? 1.847 -12.018 18.691 1.00 93.81 236 SER A C 1
ATOM 1928 O O . SER A 1 236 ? 1.270 -11.602 17.689 1.00 93.81 236 SER A O 1
ATOM 1930 N N . ILE A 1 237 ? 2.428 -11.232 19.595 1.00 95.75 237 ILE A N 1
ATOM 1931 C CA . ILE A 1 237 ? 2.565 -9.782 19.465 1.00 95.75 237 ILE A CA 1
ATOM 1932 C C . ILE A 1 237 ? 4.046 -9.444 19.632 1.00 95.75 237 ILE A C 1
ATOM 1934 O O . ILE A 1 237 ? 4.649 -9.812 20.652 1.00 95.75 237 ILE A O 1
ATOM 1938 N N . LYS A 1 238 ? 4.634 -8.802 18.618 1.00 96.00 238 LYS A N 1
ATOM 1939 C CA . LYS A 1 238 ? 6.076 -8.526 18.532 1.00 96.00 238 LYS A CA 1
ATOM 1940 C C . LYS A 1 238 ? 6.354 -7.096 18.084 1.00 96.00 238 LYS A C 1
ATOM 1942 O O . LYS A 1 238 ? 5.642 -6.572 17.234 1.00 96.00 238 LYS A O 1
ATOM 1947 N N . MET A 1 239 ? 7.436 -6.518 18.601 1.00 95.38 239 MET A N 1
ATOM 1948 C CA . MET A 1 239 ? 8.054 -5.326 18.022 1.00 95.38 239 MET A CA 1
ATOM 1949 C C . MET A 1 239 ? 8.849 -5.742 16.783 1.00 95.38 239 MET A C 1
ATOM 1951 O O . MET A 1 239 ? 9.679 -6.646 16.859 1.00 95.38 239 MET A O 1
ATOM 1955 N N . ILE A 1 240 ? 8.557 -5.124 15.644 1.00 96.25 240 ILE A N 1
ATOM 1956 C CA . ILE A 1 240 ? 9.225 -5.383 14.363 1.00 96.25 240 ILE A CA 1
ATOM 1957 C C . ILE A 1 240 ? 10.334 -4.367 14.118 1.00 96.25 240 ILE A C 1
ATOM 1959 O O . ILE A 1 240 ? 11.403 -4.730 13.637 1.00 96.25 240 ILE A O 1
ATOM 1963 N N . SER A 1 241 ? 10.076 -3.100 14.433 1.00 94.00 241 SER A N 1
ATOM 1964 C CA . SER A 1 241 ? 11.026 -2.011 14.236 1.00 94.00 241 SER A CA 1
ATOM 1965 C C . SER A 1 241 ? 10.763 -0.893 15.234 1.00 94.00 241 SER A C 1
ATOM 1967 O O . SER A 1 241 ? 9.625 -0.686 15.657 1.00 94.00 241 SER A O 1
ATOM 1969 N N . GLN A 1 242 ? 11.816 -0.158 15.567 1.00 93.25 242 GLN A N 1
ATOM 1970 C CA . GLN A 1 242 ? 11.761 1.019 16.414 1.00 93.25 242 GLN A CA 1
ATOM 1971 C C . GLN A 1 242 ? 12.586 2.132 15.774 1.00 93.25 242 GLN A C 1
ATOM 1973 O O . GLN A 1 242 ? 13.748 1.929 15.421 1.00 93.25 242 GLN A O 1
ATOM 1978 N N . SER A 1 243 ? 11.998 3.317 15.666 1.00 92.19 243 SER A N 1
ATOM 1979 C CA . SER A 1 243 ? 12.695 4.541 15.292 1.00 92.19 243 SER A CA 1
ATOM 1980 C C . SER A 1 243 ? 12.274 5.702 16.207 1.00 92.19 243 SER A C 1
ATOM 1982 O O . SER A 1 243 ? 11.318 5.574 16.981 1.00 92.19 243 SER A O 1
ATOM 1984 N N . PRO A 1 244 ? 12.977 6.848 16.149 1.00 89.62 244 PRO A N 1
ATOM 1985 C CA . PRO A 1 244 ? 12.552 8.070 16.830 1.00 89.62 244 PRO A CA 1
ATOM 1986 C C . PRO A 1 244 ? 11.237 8.657 16.303 1.00 89.62 244 PRO A C 1
ATOM 1988 O O . PRO A 1 244 ? 10.665 9.516 16.965 1.00 89.62 244 PRO A O 1
ATOM 1991 N N . GLU A 1 245 ? 10.782 8.233 15.122 1.00 88.38 245 GLU A N 1
ATOM 1992 C CA . GLU A 1 245 ? 9.568 8.743 14.478 1.00 88.38 245 GLU A CA 1
ATOM 1993 C C . GLU A 1 245 ? 8.365 7.824 14.717 1.00 88.38 245 GLU A C 1
ATOM 1995 O O . GLU A 1 245 ? 7.252 8.306 14.906 1.00 88.38 245 GLU A O 1
ATOM 2000 N N . GLU A 1 246 ? 8.582 6.506 14.746 1.00 92.06 246 GLU A N 1
ATOM 2001 C CA . GLU A 1 246 ? 7.518 5.511 14.876 1.00 92.06 246 GLU A CA 1
ATOM 2002 C C . GLU A 1 246 ? 8.019 4.171 15.419 1.00 92.06 246 GLU A C 1
ATOM 2004 O O . GLU A 1 246 ? 9.182 3.789 15.253 1.00 92.06 246 GLU A O 1
ATOM 2009 N N . TRP A 1 247 ? 7.121 3.426 16.058 1.00 95.31 247 TRP A N 1
ATOM 2010 C CA . TRP A 1 247 ? 7.351 2.037 16.454 1.00 95.31 247 TRP A CA 1
ATOM 2011 C C . TRP A 1 247 ? 6.384 1.125 15.705 1.00 95.31 247 TRP A C 1
ATOM 2013 O O . TRP A 1 247 ? 5.205 1.450 15.574 1.00 95.31 247 TRP A O 1
ATOM 2023 N N . ILE A 1 248 ? 6.864 -0.029 15.239 1.00 95.88 248 ILE A N 1
ATOM 2024 C CA . ILE A 1 248 ? 6.075 -0.960 14.423 1.00 95.88 248 ILE A CA 1
ATOM 2025 C C . ILE A 1 248 ? 5.844 -2.254 15.192 1.00 95.88 248 ILE A C 1
ATOM 2027 O O . ILE A 1 248 ? 6.785 -2.991 15.489 1.00 95.88 248 ILE A O 1
ATOM 2031 N N . LEU A 1 249 ? 4.578 -2.570 15.450 1.00 96.56 249 LEU A N 1
ATOM 2032 C CA . LEU A 1 249 ? 4.134 -3.800 16.096 1.00 96.56 249 LEU A CA 1
ATOM 2033 C C . LEU A 1 249 ? 3.474 -4.737 15.081 1.00 96.56 249 LEU A C 1
ATOM 2035 O O . LEU A 1 249 ? 2.679 -4.298 14.257 1.00 96.56 249 LEU A O 1
ATOM 2039 N N . SER A 1 250 ? 3.756 -6.035 15.187 1.00 95.88 250 SER A N 1
ATOM 2040 C CA . SER A 1 250 ? 3.059 -7.100 14.457 1.00 95.88 250 SER A CA 1
ATOM 2041 C C . SER A 1 250 ? 2.204 -7.913 15.418 1.00 95.88 250 SER A C 1
ATOM 2043 O O . SER A 1 250 ? 2.704 -8.439 16.418 1.00 95.88 250 SER A O 1
ATOM 2045 N N . PHE A 1 251 ? 0.919 -8.016 15.097 1.00 95.50 251 PHE A N 1
ATOM 2046 C CA . PHE A 1 251 ? -0.067 -8.852 15.766 1.00 95.50 251 PHE A CA 1
ATOM 2047 C C . PHE A 1 251 ? -0.410 -10.003 14.821 1.00 95.50 251 PHE A C 1
ATOM 2049 O O . PHE A 1 251 ? -0.968 -9.788 13.749 1.00 95.50 251 PHE A O 1
ATOM 2056 N N . ARG A 1 252 ? -0.070 -11.236 15.205 1.00 94.81 252 ARG A N 1
ATOM 2057 C CA . ARG A 1 252 ? -0.339 -12.435 14.400 1.00 94.81 252 ARG A CA 1
ATOM 2058 C C . ARG A 1 252 ? -1.290 -13.373 15.107 1.00 94.81 252 ARG A C 1
ATOM 2060 O O . ARG A 1 252 ? -1.183 -13.578 16.318 1.00 94.81 252 ARG A O 1
ATOM 2067 N N . GLY A 1 253 ? -2.158 -14.010 14.337 1.00 92.38 253 GLY A N 1
ATOM 2068 C CA . GLY A 1 253 ? -3.077 -15.006 14.860 1.00 92.38 253 GLY A CA 1
ATOM 2069 C C . GLY A 1 253 ? -3.901 -15.690 13.783 1.00 92.38 253 GLY A C 1
ATOM 2070 O O . GLY A 1 253 ? -3.633 -15.576 12.585 1.00 92.38 253 GLY A O 1
ATOM 2071 N N . VAL A 1 254 ? -4.914 -16.413 14.247 1.00 90.31 254 VAL A N 1
ATOM 2072 C CA . VAL A 1 254 ? -5.962 -16.975 13.396 1.00 90.31 254 VAL A CA 1
ATOM 2073 C C . VAL A 1 254 ? -7.062 -15.931 13.228 1.00 90.31 254 VAL A C 1
ATOM 2075 O O . VAL A 1 254 ? -7.387 -15.233 14.192 1.00 90.31 254 VAL A O 1
ATOM 2078 N N . ASP A 1 255 ? -7.635 -15.845 12.027 1.00 86.19 255 ASP A N 1
ATOM 2079 C CA . ASP A 1 255 ? -8.774 -14.973 11.745 1.00 86.19 255 ASP A CA 1
ATOM 2080 C C . ASP A 1 255 ? -9.951 -15.307 12.667 1.00 86.19 255 ASP A C 1
ATOM 2082 O O . ASP A 1 255 ? -10.401 -16.453 12.768 1.00 86.19 255 ASP A O 1
ATOM 2086 N N . GLN A 1 256 ? -10.419 -14.286 13.375 1.00 86.75 256 GLN A N 1
ATOM 2087 C CA . GLN A 1 256 ? -11.440 -14.369 14.407 1.00 86.75 256 GLN A CA 1
ATOM 2088 C C . GLN A 1 256 ? -12.290 -13.104 14.354 1.00 86.75 256 GLN A C 1
ATOM 2090 O O . GLN A 1 256 ? -11.803 -11.992 14.130 1.00 86.75 256 GLN A O 1
ATOM 2095 N N . LYS A 1 257 ? -13.586 -13.245 14.630 1.00 84.12 257 LYS A N 1
ATOM 2096 C CA . LYS A 1 257 ? -14.487 -12.095 14.666 1.00 84.12 257 LYS A CA 1
ATOM 2097 C C . LYS A 1 257 ? -14.032 -11.100 15.736 1.00 84.12 257 LYS A C 1
ATOM 2099 O O . LYS A 1 257 ? -13.936 -11.448 16.907 1.00 84.12 257 LYS A O 1
ATOM 2104 N N . GLY A 1 258 ? -13.824 -9.849 15.330 1.00 85.69 258 GLY A N 1
ATOM 2105 C CA . GLY A 1 258 ? -13.424 -8.773 16.237 1.00 85.69 258 GLY A CA 1
ATOM 2106 C C . GLY A 1 258 ? -11.921 -8.699 16.511 1.00 85.69 258 GLY A C 1
ATOM 2107 O O . GLY A 1 258 ? -11.529 -7.952 17.400 1.00 85.69 258 GLY A O 1
ATOM 2108 N N . LEU A 1 259 ? -11.068 -9.404 15.764 1.00 89.19 259 LEU A N 1
ATOM 2109 C CA . LEU A 1 259 ? -9.620 -9.383 15.993 1.00 89.19 259 LEU A CA 1
ATOM 2110 C C . LEU A 1 259 ? -9.036 -7.956 15.983 1.00 89.19 259 LEU A C 1
ATOM 2112 O O . LEU A 1 259 ? -8.402 -7.548 16.953 1.00 89.19 259 LEU A O 1
ATOM 2116 N N . LEU A 1 260 ? -9.366 -7.139 14.974 1.00 90.25 260 LEU A N 1
ATOM 2117 C CA . LEU A 1 260 ? -8.933 -5.736 14.927 1.00 90.25 260 LEU A CA 1
ATOM 2118 C C . LEU A 1 260 ? -9.447 -4.914 16.124 1.00 90.25 260 LEU A C 1
ATOM 2120 O O . LEU A 1 260 ? -8.730 -4.082 16.680 1.00 90.25 260 LEU A O 1
ATOM 2124 N N . LEU A 1 261 ? -10.682 -5.165 16.568 1.00 90.00 261 LEU A N 1
ATOM 2125 C CA . LEU A 1 261 ? -11.220 -4.519 17.764 1.00 90.00 261 LEU A CA 1
ATOM 2126 C C . LEU A 1 261 ? -10.383 -4.873 19.004 1.00 90.00 261 LEU A C 1
ATOM 2128 O O . LEU A 1 261 ? -10.035 -3.981 19.771 1.00 90.00 261 LEU A O 1
ATOM 2132 N N . ALA A 1 262 ? -10.000 -6.140 19.169 1.00 90.88 262 ALA A N 1
ATOM 2133 C CA . ALA A 1 262 ? -9.160 -6.571 20.285 1.00 90.88 262 ALA A CA 1
ATOM 2134 C C . ALA A 1 262 ? -7.764 -5.932 20.226 1.00 90.88 262 ALA A C 1
ATOM 2136 O O . ALA A 1 262 ? -7.278 -5.449 21.247 1.00 90.88 262 ALA A O 1
ATOM 2137 N N . ALA A 1 263 ? -7.139 -5.867 19.043 1.00 92.62 263 ALA A N 1
ATOM 2138 C CA . ALA A 1 263 ? -5.841 -5.210 18.869 1.00 92.62 263 ALA A CA 1
ATOM 2139 C C . ALA A 1 263 ? -5.897 -3.730 19.277 1.00 92.62 263 ALA A C 1
ATOM 2141 O O . ALA A 1 263 ? -5.110 -3.282 20.110 1.00 92.62 263 ALA A O 1
ATOM 2142 N N . THR A 1 264 ? -6.864 -2.979 18.737 1.00 92.25 264 THR A N 1
ATOM 2143 C CA . THR A 1 264 ? -7.010 -1.543 19.036 1.00 92.25 264 THR A CA 1
ATOM 2144 C C . THR A 1 264 ? -7.324 -1.280 20.510 1.00 92.25 264 THR A C 1
ATOM 2146 O O . THR A 1 264 ? -6.793 -0.329 21.078 1.00 92.25 264 THR A O 1
ATOM 2149 N N . GLN A 1 265 ? -8.127 -2.131 21.159 1.00 90.50 265 GLN A N 1
ATOM 2150 C CA . GLN A 1 265 ? -8.411 -2.033 22.594 1.00 90.50 265 GLN A CA 1
ATOM 2151 C C . GLN A 1 265 ? -7.171 -2.305 23.448 1.00 90.50 265 GLN A C 1
ATOM 2153 O O . GLN A 1 265 ? -6.879 -1.512 24.340 1.00 90.50 265 GLN A O 1
ATOM 2158 N N . LYS A 1 266 ? -6.404 -3.362 23.147 1.00 92.94 266 LYS A N 1
ATOM 2159 C CA . LYS A 1 266 ? -5.142 -3.660 23.843 1.00 92.94 266 LYS A CA 1
ATOM 2160 C C . LYS A 1 266 ? -4.131 -2.518 23.710 1.00 92.94 266 LYS A C 1
ATOM 2162 O O . LYS A 1 266 ? -3.526 -2.123 24.702 1.00 92.94 266 LYS A O 1
ATOM 2167 N N . LEU A 1 267 ? -3.981 -1.949 22.511 1.00 93.38 267 LEU A N 1
ATOM 2168 C CA . LEU A 1 267 ? -3.094 -0.803 22.267 1.00 93.38 267 LEU A CA 1
ATOM 2169 C C . LEU A 1 267 ? -3.551 0.443 23.035 1.00 93.38 267 LEU A C 1
ATOM 2171 O O . LEU A 1 267 ? -2.748 1.070 23.725 1.00 93.38 267 LEU A O 1
ATOM 2175 N N . LYS A 1 268 ? -4.852 0.748 22.998 1.00 90.94 268 LYS A N 1
ATOM 2176 C CA . LYS A 1 268 ? -5.443 1.863 23.744 1.00 90.94 268 LYS A CA 1
ATOM 2177 C C . LYS A 1 268 ? -5.251 1.714 25.256 1.00 90.94 268 LYS A C 1
ATOM 2179 O O . LYS A 1 268 ? -4.869 2.678 25.910 1.00 90.94 268 LYS A O 1
ATOM 2184 N N . LEU A 1 269 ? -5.484 0.522 25.812 1.00 90.94 269 LEU A N 1
ATOM 2185 C CA . LEU A 1 269 ? -5.278 0.229 27.238 1.00 90.94 269 LEU A CA 1
ATOM 2186 C C . LEU A 1 269 ? -3.802 0.315 27.644 1.00 90.94 269 LEU A C 1
ATOM 2188 O O . LEU A 1 269 ? -3.496 0.755 28.748 1.00 90.94 269 LEU A O 1
ATOM 2192 N N . ALA A 1 270 ? -2.885 -0.040 26.742 1.00 92.94 270 ALA A N 1
ATOM 2193 C CA . ALA A 1 270 ? -1.451 0.134 26.952 1.00 92.94 270 ALA A CA 1
ATOM 2194 C C . ALA A 1 270 ? -0.984 1.603 26.849 1.00 92.94 270 ALA A C 1
ATOM 2196 O O . ALA A 1 270 ? 0.170 1.898 27.174 1.00 92.94 270 ALA A O 1
ATOM 2197 N N . GLY A 1 271 ? -1.867 2.518 26.428 1.00 91.06 271 GLY A N 1
ATOM 2198 C CA . GLY A 1 271 ? -1.574 3.937 26.218 1.00 91.06 271 GLY A CA 1
ATOM 2199 C C . GLY A 1 271 ? -0.859 4.240 24.900 1.00 91.06 271 GLY A C 1
ATOM 2200 O O . GLY A 1 271 ? -0.310 5.329 24.758 1.00 91.06 271 GLY A O 1
ATOM 2201 N N . ALA A 1 272 ? -0.832 3.292 23.958 1.00 92.38 272 ALA A N 1
ATOM 2202 C CA . ALA A 1 272 ? -0.245 3.496 22.640 1.00 92.38 272 ALA A CA 1
ATOM 2203 C C . ALA A 1 272 ? -1.194 4.295 21.738 1.00 92.38 272 ALA A C 1
ATOM 2205 O O . ALA A 1 272 ? -2.386 3.989 21.639 1.00 92.38 272 ALA A O 1
ATOM 2206 N N . ASP A 1 273 ? -0.637 5.290 21.051 1.00 90.00 273 ASP A N 1
ATOM 2207 C CA . ASP A 1 273 ? -1.342 6.075 20.042 1.00 90.00 273 ASP A CA 1
ATOM 2208 C C . ASP A 1 273 ? -1.031 5.532 18.645 1.00 90.00 273 ASP A C 1
ATOM 2210 O O . ASP A 1 273 ? 0.137 5.368 18.291 1.00 90.00 273 ASP A O 1
ATOM 2214 N N . ILE A 1 274 ? -2.063 5.195 17.871 1.00 91.19 274 ILE A N 1
ATOM 2215 C CA . ILE A 1 274 ? -1.922 4.504 16.582 1.00 91.19 274 ILE A CA 1
ATOM 2216 C C . ILE A 1 274 ? -1.873 5.551 15.471 1.00 91.19 274 ILE A C 1
ATOM 2218 O O . ILE A 1 274 ? -2.878 6.195 15.198 1.00 91.19 274 ILE A O 1
ATOM 2222 N N . LEU A 1 275 ? -0.725 5.670 14.803 1.00 85.44 275 LEU A N 1
ATOM 2223 C CA . LEU A 1 275 ? -0.504 6.604 13.693 1.00 85.44 275 LEU A CA 1
ATOM 2224 C C . LEU A 1 275 ? -1.032 6.051 12.367 1.00 85.44 275 LEU A C 1
ATOM 2226 O O . LEU A 1 275 ? -1.609 6.765 11.549 1.00 85.44 275 LEU A O 1
ATOM 2230 N N . SER A 1 276 ? -0.781 4.764 12.133 1.00 86.75 276 SER A N 1
ATOM 2231 C CA . SER A 1 276 ? -1.279 4.041 10.969 1.00 86.75 276 SER A CA 1
ATOM 2232 C C . SER A 1 276 ? -1.366 2.551 11.266 1.00 86.75 276 SER A C 1
ATOM 2234 O O . SER A 1 276 ? -0.759 2.030 12.206 1.00 86.75 276 SER A O 1
ATOM 2236 N N . ALA A 1 277 ? -2.159 1.848 10.472 1.00 89.44 277 ALA A N 1
ATOM 2237 C CA . ALA A 1 277 ? -2.292 0.410 10.578 1.00 89.44 277 ALA A CA 1
ATOM 2238 C C . ALA A 1 277 ? -2.604 -0.195 9.218 1.00 89.44 277 ALA A C 1
ATOM 2240 O O . ALA A 1 277 ? -3.368 0.354 8.416 1.00 89.44 277 ALA A O 1
ATOM 2241 N N . ARG A 1 278 ? -2.034 -1.373 8.996 1.00 88.81 278 ARG A N 1
ATOM 2242 C CA . ARG A 1 278 ? -2.317 -2.213 7.846 1.00 88.81 278 ARG A CA 1
ATOM 2243 C C . ARG A 1 278 ? -2.742 -3.577 8.357 1.00 88.81 278 ARG A C 1
ATOM 2245 O O . ARG A 1 278 ? -1.949 -4.306 8.944 1.00 88.81 278 ARG A O 1
ATOM 2252 N N . VAL A 1 279 ? -4.010 -3.883 8.130 1.00 88.56 279 VAL A N 1
ATOM 2253 C CA . VAL A 1 279 ? -4.679 -5.083 8.637 1.00 88.56 279 VAL A CA 1
ATOM 2254 C C . VAL A 1 279 ? -4.943 -5.983 7.453 1.00 88.56 279 VAL A C 1
ATOM 2256 O O . VAL A 1 279 ? -5.658 -5.566 6.542 1.00 88.56 279 VAL A O 1
ATOM 2259 N N . HIS A 1 280 ? -4.373 -7.184 7.452 1.00 81.88 280 HIS A N 1
ATOM 2260 C CA . HIS A 1 280 ? -4.519 -8.134 6.355 1.00 81.88 280 HIS A CA 1
ATOM 2261 C C . HIS A 1 280 ? -4.895 -9.522 6.860 1.00 81.88 280 HIS A C 1
ATOM 2263 O O . HIS A 1 280 ? -4.190 -10.132 7.663 1.00 81.88 280 HIS A O 1
ATOM 2269 N N . THR A 1 281 ? -5.959 -10.064 6.272 1.00 80.50 281 THR A N 1
ATOM 2270 C CA . THR A 1 281 ? -6.395 -11.444 6.493 1.00 80.50 281 THR A CA 1
ATOM 2271 C C . THR A 1 281 ? -6.142 -12.284 5.241 1.00 80.50 281 THR A C 1
ATOM 2273 O O . THR A 1 281 ? -6.666 -11.976 4.167 1.00 80.50 281 THR A O 1
ATOM 2276 N N . TRP A 1 282 ? -5.376 -13.371 5.373 1.00 77.31 282 TRP A N 1
ATOM 2277 C CA . TRP A 1 282 ? -5.145 -14.364 4.320 1.00 77.31 282 TRP A CA 1
ATOM 2278 C C . TRP A 1 282 ? -5.664 -15.735 4.742 1.00 77.31 282 TRP A C 1
ATOM 2280 O O . TRP A 1 282 ? -5.072 -16.430 5.570 1.00 77.31 282 TRP A O 1
ATOM 2290 N N . GLY A 1 283 ? -6.769 -16.165 4.132 1.00 80.69 283 GLY A N 1
ATOM 2291 C CA . GLY A 1 283 ? -7.388 -17.445 4.463 1.00 80.69 283 GLY A CA 1
ATOM 2292 C C . GLY A 1 283 ? -7.820 -17.474 5.928 1.00 80.69 283 GLY A C 1
ATOM 2293 O O . GLY A 1 283 ? -8.768 -16.794 6.294 1.00 80.69 283 GLY A O 1
ATOM 2294 N N . ARG A 1 284 ? -7.126 -18.265 6.755 1.00 85.25 284 ARG A N 1
ATOM 2295 C CA . ARG A 1 284 ? -7.364 -18.352 8.208 1.00 85.25 284 ARG A CA 1
ATOM 2296 C C . ARG A 1 284 ? -6.323 -17.610 9.045 1.00 85.25 284 ARG A C 1
ATOM 2298 O O . ARG A 1 284 ? -6.388 -17.692 10.263 1.00 85.25 284 ARG A O 1
ATOM 2305 N N . GLN A 1 285 ? -5.339 -16.962 8.433 1.00 89.12 285 GLN A N 1
ATOM 2306 C CA . GLN A 1 285 ? -4.258 -16.281 9.142 1.00 89.12 285 GLN A CA 1
ATOM 2307 C C . GLN A 1 285 ? -4.407 -14.769 9.031 1.00 89.12 285 GLN A C 1
ATOM 2309 O O . GLN A 1 285 ? -4.847 -14.255 8.003 1.00 89.12 285 GLN A O 1
ATOM 2314 N N . VAL A 1 286 ? -3.996 -14.073 10.086 1.00 89.31 286 VAL A N 1
ATOM 2315 C CA . VAL A 1 286 ? -3.940 -12.613 10.132 1.00 89.31 286 VAL A CA 1
ATOM 2316 C C . VAL A 1 286 ? -2.549 -12.172 10.561 1.00 89.31 286 VAL A C 1
ATOM 2318 O O . VAL A 1 286 ? -1.958 -12.752 11.478 1.00 89.31 286 VAL A O 1
ATOM 2321 N N . GLU A 1 287 ? -2.052 -11.132 9.898 1.00 91.44 287 GLU A N 1
ATOM 2322 C CA . GLU A 1 287 ? -0.922 -10.335 10.358 1.00 91.44 287 GLU A CA 1
ATOM 2323 C C . GLU A 1 287 ? -1.284 -8.855 10.236 1.00 91.44 287 GLU A C 1
ATOM 2325 O O . GLU A 1 287 ? -1.354 -8.303 9.137 1.00 91.44 287 GLU A O 1
ATOM 2330 N N . ASP A 1 288 ? -1.493 -8.229 11.389 1.00 93.25 288 ASP A N 1
ATOM 2331 C CA . ASP A 1 288 ? -1.796 -6.811 11.491 1.00 93.25 288 ASP A CA 1
ATOM 2332 C C . ASP A 1 288 ? -0.539 -6.057 11.905 1.00 93.25 288 ASP A C 1
ATOM 2334 O O . ASP A 1 288 ? 0.100 -6.379 12.912 1.00 93.25 288 ASP A O 1
ATOM 2338 N N . LEU A 1 289 ? -0.190 -5.041 11.122 1.00 94.12 289 LEU A N 1
ATOM 2339 C CA . LEU A 1 289 ? 0.919 -4.143 11.400 1.00 94.12 289 LEU A CA 1
ATOM 2340 C C . LEU A 1 289 ? 0.372 -2.815 11.912 1.00 94.12 289 LEU A C 1
ATOM 2342 O O . LEU A 1 289 ? -0.412 -2.160 11.225 1.00 94.12 289 LEU A O 1
ATOM 2346 N N . PHE A 1 290 ? 0.811 -2.412 13.100 1.00 94.62 290 PHE A N 1
ATOM 2347 C CA . PHE A 1 290 ? 0.454 -1.138 13.717 1.00 94.62 290 PHE A CA 1
ATOM 2348 C C . PHE A 1 290 ? 1.696 -0.273 13.849 1.00 94.62 290 PHE A C 1
ATOM 2350 O O . PHE A 1 290 ? 2.670 -0.678 14.482 1.00 94.62 290 PHE A O 1
ATOM 2357 N N . HIS A 1 291 ? 1.634 0.920 13.275 1.00 93.19 291 HIS A N 1
ATOM 2358 C CA . HIS A 1 291 ? 2.610 1.973 13.490 1.00 93.19 291 HIS A CA 1
ATOM 2359 C C . HIS A 1 291 ? 2.065 2.871 14.591 1.00 93.19 291 HIS A C 1
ATOM 2361 O O . HIS A 1 291 ? 0.972 3.430 14.465 1.00 93.19 291 HIS A O 1
ATOM 2367 N N . ILE A 1 292 ? 2.804 2.980 15.684 1.00 93.94 292 ILE A N 1
ATOM 2368 C CA . ILE A 1 292 ? 2.406 3.765 16.847 1.00 93.94 292 ILE A CA 1
ATOM 2369 C C . ILE A 1 292 ? 3.400 4.892 17.098 1.00 93.94 292 ILE A C 1
ATOM 2371 O O . ILE A 1 292 ? 4.575 4.803 16.723 1.00 93.94 292 ILE A O 1
ATOM 2375 N N . ALA A 1 293 ? 2.926 5.939 17.767 1.00 91.06 293 ALA A N 1
ATOM 2376 C CA . ALA A 1 293 ? 3.781 7.015 18.229 1.00 91.06 293 ALA A CA 1
ATOM 2377 C C . ALA A 1 293 ? 4.833 6.464 19.213 1.00 91.06 293 ALA A C 1
ATOM 2379 O O . ALA A 1 293 ? 4.496 5.632 20.065 1.00 91.06 293 ALA A O 1
ATOM 2380 N N . PRO A 1 294 ? 6.095 6.922 19.138 1.00 90.69 294 PRO A N 1
ATOM 2381 C CA . PRO A 1 294 ? 7.121 6.556 20.102 1.00 90.69 294 PRO A CA 1
ATOM 2382 C C . PRO A 1 294 ? 6.689 6.895 21.528 1.00 90.69 294 PRO A C 1
ATOM 2384 O O . PRO A 1 294 ? 6.159 7.974 21.800 1.00 90.69 294 PRO A O 1
ATOM 2387 N N . MET A 1 295 ? 6.950 5.981 22.457 1.00 92.38 295 MET A N 1
ATOM 2388 C CA . MET A 1 295 ? 6.557 6.133 23.855 1.00 92.38 295 MET A CA 1
ATOM 2389 C C . MET A 1 295 ? 7.782 6.314 24.752 1.00 92.38 295 MET A C 1
ATOM 2391 O O . MET A 1 295 ? 8.867 5.817 24.462 1.00 92.38 295 MET A O 1
ATOM 2395 N N . LYS A 1 296 ? 7.603 6.991 25.891 1.00 92.38 296 LYS A N 1
ATOM 2396 C CA . LYS A 1 296 ? 8.640 7.148 26.929 1.00 92.38 296 LYS A CA 1
ATOM 2397 C C . LYS A 1 296 ? 8.727 5.923 27.859 1.00 92.38 296 LYS A C 1
ATOM 2399 O O . LYS A 1 296 ? 8.795 6.079 29.072 1.00 92.38 296 LYS A O 1
ATOM 2404 N N . ILE A 1 297 ? 8.656 4.723 27.291 1.00 93.50 297 ILE A N 1
ATOM 2405 C CA . ILE A 1 297 ? 8.789 3.424 27.977 1.00 93.50 297 ILE A CA 1
ATOM 2406 C C . ILE A 1 297 ? 9.691 2.518 27.134 1.00 93.50 297 ILE A C 1
ATOM 2408 O O . ILE A 1 297 ? 10.076 2.914 26.036 1.00 93.50 297 ILE A O 1
ATOM 2412 N N . THR A 1 298 ? 10.049 1.324 27.605 1.00 93.19 298 THR A N 1
ATOM 2413 C CA . THR A 1 298 ? 10.773 0.356 26.760 1.00 93.19 298 THR A CA 1
ATOM 2414 C C . THR A 1 298 ? 9.809 -0.457 25.884 1.00 93.19 298 THR A C 1
ATOM 2416 O O . THR A 1 298 ? 8.636 -0.627 26.245 1.00 93.19 298 THR A O 1
ATOM 2419 N N . PRO A 1 299 ? 10.263 -0.999 24.736 1.00 92.06 299 PRO A N 1
ATOM 2420 C CA . PRO A 1 299 ? 9.470 -1.936 23.939 1.00 92.06 299 PRO A CA 1
ATOM 2421 C C . PRO A 1 299 ? 8.964 -3.142 24.745 1.00 92.06 299 PRO A C 1
ATOM 2423 O O . PRO A 1 299 ? 7.819 -3.562 24.578 1.00 92.06 299 PRO A O 1
ATOM 2426 N N . GLU A 1 300 ? 9.781 -3.684 25.649 1.00 93.81 300 GLU A N 1
ATOM 2427 C CA . GLU A 1 300 ? 9.425 -4.815 26.512 1.00 93.81 300 GLU A CA 1
ATOM 2428 C C . GLU A 1 300 ? 8.313 -4.449 27.498 1.00 93.81 300 GLU A C 1
ATOM 2430 O O . GLU A 1 300 ? 7.378 -5.231 27.706 1.00 93.81 300 GLU A O 1
ATOM 2435 N N . GLU A 1 301 ? 8.376 -3.248 28.077 1.00 94.94 301 GLU A N 1
ATOM 2436 C CA . GLU A 1 301 ? 7.336 -2.739 28.966 1.00 94.94 301 GLU A CA 1
ATOM 2437 C C . GLU A 1 301 ? 6.013 -2.570 28.210 1.00 94.94 301 GLU A C 1
ATOM 2439 O O . GLU A 1 301 ? 4.968 -3.032 28.675 1.00 94.94 301 GLU A O 1
ATOM 2444 N N . LEU A 1 302 ? 6.053 -1.995 27.004 1.00 94.81 302 LEU A N 1
ATOM 2445 C CA . LEU A 1 302 ? 4.875 -1.868 26.147 1.00 94.81 302 LEU A CA 1
ATOM 2446 C C . LEU A 1 302 ? 4.260 -3.236 25.818 1.00 94.81 302 LEU A C 1
ATOM 2448 O O . LEU A 1 302 ? 3.054 -3.430 25.978 1.00 94.81 302 LEU A O 1
ATOM 2452 N N . LEU A 1 303 ? 5.073 -4.203 25.387 1.00 94.69 303 LEU A N 1
ATOM 2453 C CA . LEU A 1 303 ? 4.599 -5.552 25.066 1.00 94.69 303 LEU A CA 1
ATOM 2454 C C . LEU A 1 303 ? 3.981 -6.244 26.286 1.00 94.69 303 LEU A C 1
ATOM 2456 O O . LEU A 1 303 ? 3.001 -6.976 26.141 1.00 94.69 303 LEU A O 1
ATOM 2460 N N . THR A 1 304 ? 4.513 -5.991 27.482 1.00 94.06 304 THR A N 1
ATOM 2461 C CA . THR A 1 304 ? 3.954 -6.505 28.738 1.00 94.06 304 THR A CA 1
ATOM 2462 C C . THR A 1 304 ? 2.577 -5.902 29.014 1.00 94.06 304 THR A C 1
ATOM 2464 O O . THR A 1 304 ? 1.632 -6.647 29.277 1.00 94.06 304 THR A O 1
ATOM 2467 N N . ARG A 1 305 ? 2.418 -4.580 28.852 1.00 94.44 305 ARG A N 1
ATOM 2468 C CA . ARG A 1 305 ? 1.116 -3.899 28.986 1.00 94.44 305 ARG A CA 1
ATOM 2469 C C . ARG A 1 305 ? 0.085 -4.432 27.990 1.00 94.44 305 ARG A C 1
ATOM 2471 O O . ARG A 1 305 ? -1.035 -4.735 28.379 1.00 94.44 305 ARG A O 1
ATOM 2478 N N . ILE A 1 306 ? 0.471 -4.613 26.725 1.00 92.50 306 ILE A N 1
ATOM 2479 C CA . ILE A 1 306 ? -0.415 -5.130 25.667 1.00 92.50 306 ILE A CA 1
ATOM 2480 C C . ILE A 1 306 ? -0.873 -6.570 25.954 1.00 92.50 306 ILE A C 1
ATOM 2482 O O . ILE A 1 306 ? -2.008 -6.942 25.647 1.00 92.50 306 ILE A O 1
ATOM 2486 N N . ARG A 1 307 ? 0.013 -7.409 26.504 1.00 88.81 307 ARG A N 1
ATOM 2487 C CA . ARG A 1 307 ? -0.312 -8.804 26.841 1.00 88.81 307 ARG A CA 1
ATOM 2488 C C . ARG A 1 307 ? -1.182 -8.916 28.093 1.00 88.81 307 ARG A C 1
ATOM 2490 O O . ARG A 1 307 ? -1.976 -9.846 28.158 1.00 88.81 307 ARG A O 1
ATOM 2497 N N . GLY A 1 308 ? -1.030 -7.993 29.044 1.00 83.88 308 GLY A N 1
ATOM 2498 C CA . GLY A 1 308 ? -1.830 -7.940 30.272 1.00 83.88 308 GLY A CA 1
ATOM 2499 C C . GLY A 1 308 ? -3.209 -7.284 30.122 1.00 83.88 308 GLY A C 1
ATOM 2500 O O . GLY A 1 308 ? -4.068 -7.517 30.969 1.00 83.88 308 GLY A O 1
ATOM 2501 N N . ALA A 1 309 ? -3.413 -6.478 29.075 1.00 80.12 309 ALA A N 1
ATOM 2502 C CA . ALA A 1 309 ? -4.695 -5.866 28.707 1.00 80.12 309 ALA A CA 1
ATOM 2503 C C . ALA A 1 309 ? -5.650 -6.862 28.036 1.00 80.12 309 ALA A C 1
ATOM 2505 O O . ALA A 1 309 ? -6.875 -6.754 28.250 1.00 80.12 309 ALA A O 1
#

Foldseek 3Di:
DVQLVVCVVVVHDPVVSVLVVLLVVCLCLLVCLLPVHDLLQLVSLVVCVVSVDDLVSLVVSLVVNQVVQCVVPVVSDDPVSVVSSVVSSDSSVAQLVVLLVLLVVLCVVVVDDPQQSSQFRSVCSNWAGSVVVNVVSVVLVVQNDAWDWDATPVRWIKIKGWGQADDFLPVLVVLLQCVLLVKFFAKKWWAQRPRRGTIIMTTIDDPDDRVVVRVQRPDPDNPPRPPPPDPDDFPDKDFPDDDQAWTKIKTKDFDDGCNVSLQSVLCVQLVWGFRIKTWHDDDGMTIIMTITGDDPDDPVSSRVSSVVD

Radius of gyration: 23.49 Å; chains: 1; bounding box: 58×42×72 Å

Secondary structure (DSSP, 8-state):
-HHHHHHHHTT--HHHHHHHHHHHHHHHHHHHHHHTS-TT-HHHHHHHHHTT--HHHHHHHHHHHHHHHHHH-GGG--HHHHHHHHHHHHHHTSHHHHHHHHHHHHHHTTT--THHHHSS-THHHHHS-HHHHHHHHHHHHTT----EEEE-TTS-EEEEEEESS--TTHHHHHHHHHHHTTPEEEEEEEEEETTTEEEEEEEEE-SS-HHHHHHHHH-SS-SS----------SEEEEEEE-SS-EEEEEEEE--TTHHHHHHHHHHHTT--EEEEEEEEETTEEEEEEEE---SS-HHHHHHHHHH-